Protein AF-A6NYB5-F1 (afdb_monomer)

Secondary structure (DSSP, 8-state):
-EEEESSPB---STTEEEEE-TTS-EEEEEHHHHHHHHHHHHHHGGGHHHHHHHTT-SS---HHHHHHHHHS-TTGGGGGGGGGGBTTGGG--SHHHHHHHHHHHHHH--HHHHTTS-HHHHTT--B-TTHHHHHHHHHHHHHHHS-BHHHHHHHS-----------EEEEEE-SSS-EEEEEE------HHHHHHHHHTS-S----------------------------GGGSSS---

Mean predicted aligned error: 18.19 Å

Radius of gyration: 31.95 Å; Cα contacts (8 Å, |Δi|>4): 223; chains: 1; bounding box: 53×84×91 Å

Structure (mmCIF, N/CA/C/O backbone):
data_AF-A6NYB5-F1
#
_entry.id   AF-A6NYB5-F1
#
loop_
_atom_site.group_PDB
_atom_site.id
_atom_site.type_symbol
_atom_site.label_atom_id
_atom_site.label_alt_id
_atom_site.label_comp_id
_atom_site.l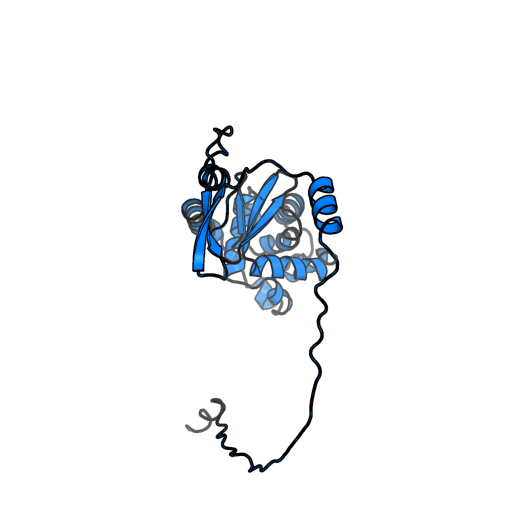abel_asym_id
_atom_site.label_entity_id
_atom_site.label_seq_id
_atom_site.pdbx_PDB_ins_code
_atom_site.Cartn_x
_atom_site.Cartn_y
_atom_site.Cartn_z
_atom_site.occupancy
_atom_site.B_iso_or_equiv
_atom_site.auth_seq_id
_atom_site.auth_comp_id
_atom_site.auth_asym_id
_atom_site.auth_atom_id
_atom_site.pdbx_PDB_model_num
ATOM 1 N N . MET A 1 1 ? 6.441 -4.046 2.043 1.00 86.88 1 MET A N 1
ATOM 2 C CA . MET A 1 1 ? 7.035 -3.150 1.034 1.00 86.88 1 MET A CA 1
ATOM 3 C C . MET A 1 1 ? 6.075 -2.963 -0.128 1.00 86.88 1 MET A C 1
ATOM 5 O O . MET A 1 1 ? 5.601 -3.962 -0.668 1.00 86.88 1 MET A O 1
ATOM 9 N N . LEU A 1 2 ? 5.832 -1.703 -0.487 1.00 92.50 2 LEU A N 1
ATOM 10 C CA . LEU A 1 2 ? 5.146 -1.233 -1.692 1.00 92.50 2 LEU A CA 1
ATOM 11 C C . LEU A 1 2 ? 5.966 -0.056 -2.253 1.00 92.50 2 LEU A C 1
ATOM 13 O O . LEU A 1 2 ? 6.354 0.825 -1.488 1.00 92.50 2 LEU A O 1
ATOM 17 N N . VAL A 1 3 ? 6.248 -0.057 -3.555 1.00 92.94 3 VAL A N 1
ATOM 18 C CA . VAL A 1 3 ? 7.014 0.982 -4.264 1.00 92.94 3 VAL A CA 1
ATOM 19 C C . VAL A 1 3 ? 6.262 1.374 -5.533 1.00 92.94 3 VAL A C 1
ATOM 21 O O . VAL A 1 3 ? 5.740 0.502 -6.226 1.00 92.94 3 VAL A O 1
ATOM 24 N N . ARG A 1 4 ? 6.221 2.667 -5.859 1.00 93.50 4 ARG A N 1
ATOM 25 C CA . ARG A 1 4 ? 5.575 3.204 -7.066 1.00 93.50 4 ARG A CA 1
ATOM 26 C C . ARG A 1 4 ? 6.626 3.824 -7.987 1.00 93.50 4 ARG A C 1
ATOM 28 O O . ARG A 1 4 ? 7.513 4.525 -7.511 1.00 93.50 4 ARG A O 1
ATOM 35 N N . SER A 1 5 ? 6.562 3.567 -9.295 1.00 93.06 5 SER A N 1
ATOM 36 C CA . SER A 1 5 ? 7.423 4.248 -10.273 1.00 93.06 5 SER A CA 1
ATOM 37 C C . SER A 1 5 ? 6.842 4.249 -11.683 1.00 93.06 5 SER A C 1
ATOM 39 O O . SER A 1 5 ? 6.263 3.263 -12.132 1.00 93.06 5 SER A O 1
ATOM 41 N N . LYS A 1 6 ? 7.045 5.352 -12.410 1.00 92.56 6 LYS A N 1
ATOM 42 C CA . LYS A 1 6 ? 6.666 5.481 -13.829 1.00 92.56 6 LYS A CA 1
ATOM 43 C C . LYS A 1 6 ? 7.607 4.714 -14.764 1.00 92.56 6 LYS A C 1
ATOM 45 O O . LYS A 1 6 ? 7.216 4.358 -15.870 1.00 92.56 6 LYS A O 1
ATOM 50 N N . THR A 1 7 ? 8.833 4.441 -14.322 1.00 92.19 7 THR A N 1
ATOM 51 C CA . THR A 1 7 ? 9.814 3.651 -15.075 1.00 92.19 7 THR A CA 1
ATOM 52 C C . THR A 1 7 ? 9.606 2.165 -14.795 1.00 92.19 7 THR A C 1
ATOM 54 O O . THR A 1 7 ? 9.336 1.766 -13.656 1.00 92.19 7 THR A O 1
ATOM 57 N N . ARG A 1 8 ? 9.754 1.316 -15.820 1.00 91.88 8 ARG A N 1
ATOM 58 C CA . ARG A 1 8 ? 9.732 -0.135 -15.621 1.00 91.88 8 ARG A CA 1
ATOM 59 C C . ARG A 1 8 ? 11.078 -0.600 -15.070 1.00 91.88 8 ARG A C 1
ATOM 61 O O . ARG A 1 8 ? 12.099 -0.483 -15.736 1.00 91.88 8 ARG A O 1
ATOM 68 N N . TYR A 1 9 ? 11.055 -1.159 -13.870 1.00 92.12 9 TYR A N 1
ATOM 69 C CA . TYR A 1 9 ? 12.150 -1.873 -13.223 1.00 92.12 9 TYR A CA 1
ATOM 70 C C . TYR A 1 9 ? 11.922 -3.384 -13.321 1.00 92.12 9 TYR A C 1
ATOM 72 O O . TYR A 1 9 ? 10.782 -3.834 -13.489 1.00 92.12 9 TYR A O 1
ATOM 80 N N . VAL A 1 10 ? 12.993 -4.169 -13.207 1.00 88.44 10 VAL A N 1
ATOM 81 C CA . VAL A 1 10 ? 12.961 -5.642 -13.207 1.00 88.44 10 VAL A CA 1
ATOM 82 C C . VAL A 1 10 ? 13.450 -6.143 -11.844 1.00 88.44 10 VAL A C 1
ATOM 84 O O . VAL A 1 10 ? 14.660 -6.223 -11.640 1.00 88.44 10 VAL A O 1
ATOM 87 N N . PRO A 1 11 ? 12.545 -6.444 -10.887 1.00 85.38 11 PRO A N 1
ATOM 88 C CA . PRO A 1 11 ? 12.923 -6.841 -9.532 1.00 85.38 11 PRO A CA 1
ATOM 89 C C . PRO A 1 11 ? 13.872 -8.041 -9.489 1.00 85.38 11 PRO A C 1
ATOM 91 O O . PRO A 1 11 ? 13.505 -9.156 -9.848 1.00 85.38 11 PRO A O 1
ATOM 94 N N . THR A 1 12 ? 15.076 -7.803 -8.975 1.00 79.69 12 THR A N 1
ATOM 95 C CA . THR A 1 12 ? 16.071 -8.827 -8.620 1.00 79.69 12 THR A CA 1
ATOM 96 C C . THR A 1 12 ? 15.731 -9.514 -7.292 1.00 79.69 12 THR A C 1
ATOM 98 O O . THR A 1 12 ? 16.145 -10.646 -7.043 1.00 79.69 12 THR A O 1
ATOM 101 N N . ALA A 1 13 ? 14.945 -8.851 -6.437 1.00 79.19 13 ALA A N 1
ATOM 102 C CA . ALA A 1 13 ? 14.475 -9.385 -5.166 1.00 79.19 13 ALA A CA 1
ATOM 103 C C . ALA A 1 13 ? 13.393 -10.469 -5.349 1.00 79.19 13 ALA A C 1
ATOM 105 O O . ALA A 1 13 ? 12.353 -10.252 -5.976 1.00 79.19 13 ALA A O 1
ATOM 106 N N . VAL A 1 14 ? 13.624 -11.632 -4.733 1.00 76.12 14 VAL A N 1
ATOM 107 C CA . VAL A 1 14 ? 12.711 -12.787 -4.751 1.00 76.12 14 VAL A CA 1
ATOM 108 C C . VAL A 1 14 ? 11.356 -12.427 -4.123 1.00 76.12 14 VAL A C 1
ATOM 110 O O . VAL A 1 14 ? 11.285 -11.648 -3.174 1.00 76.12 14 VAL A O 1
ATOM 113 N N . ASN A 1 15 ? 10.273 -13.034 -4.623 1.00 88.38 15 ASN A N 1
ATOM 114 C CA . ASN A 1 15 ? 8.888 -12.802 -4.183 1.00 88.38 15 ASN A CA 1
ATOM 115 C C . ASN A 1 15 ? 8.367 -11.366 -4.392 1.00 88.38 15 ASN A C 1
ATOM 117 O O . ASN A 1 15 ? 7.402 -10.970 -3.738 1.00 88.38 15 ASN A O 1
ATOM 121 N N . MET A 1 16 ? 8.941 -10.591 -5.314 1.00 91.38 16 MET A N 1
ATOM 122 C CA . MET A 1 16 ? 8.330 -9.345 -5.782 1.00 91.38 16 MET A CA 1
ATOM 123 C C . MET A 1 16 ? 7.311 -9.607 -6.898 1.00 91.38 16 MET A C 1
ATOM 125 O O . MET A 1 16 ? 7.585 -10.321 -7.858 1.00 91.38 16 MET A O 1
ATOM 129 N N . ILE A 1 17 ? 6.137 -8.992 -6.770 1.00 92.38 17 ILE A N 1
ATOM 130 C CA . ILE A 1 17 ? 5.103 -8.883 -7.803 1.00 92.38 17 ILE A CA 1
ATOM 131 C C . ILE A 1 17 ? 5.159 -7.460 -8.372 1.00 92.38 17 ILE A C 1
ATOM 133 O O . ILE A 1 17 ? 5.548 -6.518 -7.674 1.00 92.38 17 ILE A O 1
ATOM 137 N N . VAL A 1 18 ? 4.781 -7.302 -9.643 1.00 93.94 18 VAL A N 1
ATOM 138 C CA . VAL A 1 18 ? 4.629 -5.992 -10.285 1.00 93.94 18 VAL A CA 1
ATOM 139 C C . VAL A 1 18 ? 3.247 -5.902 -10.911 1.00 93.94 18 VAL A C 1
ATOM 141 O O . VAL A 1 18 ? 2.887 -6.751 -11.723 1.00 93.94 18 VAL A O 1
ATOM 144 N N . LEU A 1 19 ? 2.502 -4.867 -10.539 1.00 94.12 19 LEU A N 1
ATOM 145 C CA . LEU A 1 19 ? 1.235 -4.482 -11.154 1.00 94.12 19 LEU A CA 1
ATOM 146 C C . LEU A 1 19 ? 1.453 -3.226 -12.005 1.00 94.12 19 LEU A C 1
ATOM 148 O O . LEU A 1 19 ? 2.395 -2.465 -11.766 1.00 94.12 19 LEU A O 1
ATOM 152 N N . GLN A 1 20 ? 0.579 -2.994 -12.979 1.00 93.69 20 GLN A N 1
ATOM 153 C CA . GLN A 1 20 ? 0.539 -1.761 -13.761 1.00 93.69 20 GLN A CA 1
ATOM 154 C C . GLN A 1 20 ? -0.825 -1.096 -13.553 1.00 93.69 20 GLN A C 1
ATOM 156 O O . GLN A 1 20 ? -1.850 -1.770 -13.613 1.00 93.69 20 GLN A O 1
ATOM 161 N N . GLY A 1 21 ? -0.826 0.203 -13.258 1.00 90.69 21 GLY A N 1
ATOM 162 C CA . GLY A 1 21 ? -2.033 1.022 -13.197 1.00 90.69 21 GLY A CA 1
ATOM 163 C C . GLY A 1 21 ? -2.529 1.412 -14.588 1.00 90.69 21 GLY A C 1
ATOM 164 O O . GLY A 1 21 ? -1.775 1.381 -15.561 1.00 90.69 21 GLY A O 1
ATOM 165 N N . GLU A 1 22 ? -3.790 1.836 -14.677 1.00 88.56 22 GLU A N 1
ATOM 166 C CA . GLU A 1 22 ? -4.374 2.376 -15.916 1.00 88.56 22 GLU A CA 1
ATOM 167 C C . GLU A 1 22 ? -3.658 3.656 -16.393 1.00 88.56 22 GLU A C 1
ATOM 169 O O . GLU A 1 22 ? -3.630 3.953 -17.584 1.00 88.56 22 GLU A O 1
ATOM 174 N N . ASP A 1 23 ? -3.002 4.374 -15.472 1.00 87.25 23 ASP A N 1
ATOM 175 C CA . ASP A 1 23 ? -2.121 5.519 -15.743 1.00 87.25 23 ASP A CA 1
ATOM 176 C C . ASP A 1 23 ? -0.753 5.124 -16.342 1.00 87.25 23 ASP A C 1
ATOM 178 O O . ASP A 1 23 ? 0.083 5.987 -16.618 1.00 87.25 23 ASP A O 1
ATOM 182 N N . GLY A 1 24 ? -0.502 3.824 -16.516 1.00 88.62 24 GLY A N 1
ATOM 183 C CA . GLY A 1 24 ? 0.761 3.255 -16.974 1.00 88.62 24 GLY A CA 1
ATOM 184 C C . GLY A 1 24 ? 1.842 3.141 -15.892 1.00 88.62 24 GLY A C 1
ATOM 185 O O . GLY A 1 24 ? 2.902 2.585 -16.184 1.00 88.62 24 GLY A O 1
ATOM 186 N N . THR A 1 25 ? 1.600 3.617 -14.664 1.00 93.81 25 THR A N 1
ATOM 187 C CA . THR A 1 25 ? 2.562 3.556 -13.552 1.00 93.81 25 THR A CA 1
ATOM 188 C C . THR A 1 25 ? 2.696 2.128 -13.022 1.00 93.81 25 THR A C 1
ATOM 190 O O . THR A 1 25 ? 1.720 1.386 -12.921 1.00 93.81 25 THR A O 1
ATOM 193 N N . TYR A 1 26 ? 3.908 1.737 -12.632 1.00 94.75 26 TYR A N 1
ATOM 194 C CA . TYR A 1 26 ? 4.196 0.415 -12.086 1.00 94.75 26 TYR A CA 1
ATOM 195 C C . TYR A 1 26 ? 4.235 0.424 -10.556 1.00 94.75 26 TYR A C 1
ATOM 197 O O . TYR A 1 26 ? 4.842 1.298 -9.930 1.00 94.75 26 TYR A O 1
ATOM 205 N N . TYR A 1 27 ? 3.621 -0.599 -9.968 1.00 95.06 27 TYR A N 1
ATOM 206 C CA . TYR A 1 27 ? 3.505 -0.807 -8.529 1.00 95.06 27 TYR A CA 1
ATOM 207 C C . TYR A 1 27 ? 4.209 -2.115 -8.158 1.00 95.06 27 TYR A C 1
ATOM 209 O O . TYR A 1 27 ? 3.773 -3.201 -8.540 1.00 95.06 27 TYR A O 1
ATOM 217 N N . TYR A 1 28 ? 5.313 -2.010 -7.424 1.00 94.62 28 TYR A N 1
ATOM 218 C CA . TYR A 1 28 ? 6.162 -3.125 -7.013 1.00 94.62 28 TYR A CA 1
ATOM 219 C C . TYR A 1 28 ? 5.855 -3.467 -5.561 1.00 94.62 28 TYR A C 1
ATOM 221 O O . TYR A 1 28 ? 6.022 -2.630 -4.674 1.00 94.62 28 TYR A O 1
ATOM 229 N N . LEU A 1 29 ? 5.426 -4.696 -5.292 1.00 94.12 29 LEU A N 1
ATOM 230 C CA . LEU A 1 29 ? 5.069 -5.121 -3.941 1.00 94.12 29 LEU A CA 1
ATOM 231 C C . LEU A 1 29 ? 5.542 -6.535 -3.638 1.00 94.12 29 LEU A C 1
ATOM 233 O O . LEU A 1 29 ? 5.565 -7.405 -4.505 1.00 94.12 29 LEU A O 1
ATOM 237 N N . HIS A 1 30 ? 5.893 -6.780 -2.378 1.00 93.00 30 HIS A N 1
ATOM 238 C CA . HIS A 1 30 ? 6.218 -8.132 -1.941 1.00 93.00 30 HIS A CA 1
ATOM 239 C C . HIS A 1 30 ? 4.954 -9.004 -1.952 1.00 93.00 30 HIS A C 1
ATOM 241 O O . HIS A 1 30 ? 3.892 -8.572 -1.500 1.00 93.00 30 HIS A O 1
ATOM 247 N N . ARG A 1 31 ? 5.071 -10.253 -2.407 1.00 91.62 31 ARG A N 1
ATOM 248 C CA . ARG A 1 31 ? 3.966 -11.208 -2.562 1.00 91.62 31 ARG A CA 1
ATOM 249 C C . ARG A 1 31 ? 3.108 -11.346 -1.306 1.00 91.62 31 ARG A C 1
ATOM 251 O O . ARG A 1 31 ? 1.891 -11.309 -1.402 1.00 91.62 31 ARG A O 1
ATOM 258 N N . ALA A 1 32 ? 3.713 -11.393 -0.118 1.00 91.44 32 ALA A N 1
ATOM 259 C CA . ALA A 1 32 ? 2.954 -11.489 1.134 1.00 91.44 32 ALA A CA 1
ATOM 260 C C . ALA A 1 32 ? 2.073 -10.254 1.439 1.00 91.44 32 ALA A C 1
ATOM 262 O O . ALA A 1 32 ? 1.177 -10.348 2.275 1.00 91.44 32 ALA A O 1
ATOM 263 N N . LEU A 1 33 ? 2.310 -9.103 0.792 1.00 92.19 33 LEU A N 1
ATOM 264 C CA . LEU A 1 33 ? 1.391 -7.960 0.805 1.00 92.19 33 LEU A CA 1
ATOM 265 C C . LEU A 1 33 ? 0.297 -8.134 -0.258 1.00 92.19 33 LEU A C 1
ATOM 267 O O . LEU A 1 33 ? -0.873 -7.988 0.074 1.00 92.19 33 LEU A O 1
ATOM 271 N N . TYR A 1 34 ? 0.645 -8.524 -1.489 1.00 94.25 34 TYR A N 1
ATOM 272 C CA . TYR A 1 34 ? -0.336 -8.827 -2.544 1.00 94.25 34 TYR A CA 1
ATOM 273 C C . TYR A 1 34 ? -1.367 -9.880 -2.099 1.00 94.25 34 TYR A C 1
ATOM 275 O O . TYR A 1 34 ? -2.569 -9.648 -2.195 1.00 94.25 34 TYR A O 1
ATOM 283 N N . ASP A 1 35 ? -0.907 -10.988 -1.514 1.00 93.25 35 ASP A N 1
ATOM 284 C CA . ASP A 1 35 ? -1.751 -12.076 -1.009 1.00 93.25 35 ASP A CA 1
ATOM 285 C C . ASP A 1 35 ? -2.691 -11.599 0.123 1.00 93.25 35 ASP A C 1
ATOM 287 O O . ASP A 1 35 ? -3.814 -12.090 0.254 1.00 93.25 35 ASP A O 1
ATOM 291 N N . GLN A 1 36 ? -2.275 -10.610 0.932 1.00 92.19 36 GLN A N 1
ATOM 292 C CA . GLN A 1 36 ? -3.167 -9.944 1.893 1.00 92.19 36 GLN A CA 1
ATOM 293 C C . GLN A 1 36 ? -4.206 -9.071 1.183 1.00 92.19 36 GLN A C 1
ATOM 295 O O . GLN A 1 36 ? -5.369 -9.107 1.572 1.00 92.19 36 GLN A O 1
ATOM 300 N N . CYS A 1 37 ? -3.813 -8.322 0.150 1.00 93.50 37 CYS A N 1
ATOM 301 C CA . CYS A 1 37 ? -4.703 -7.440 -0.606 1.00 93.50 37 CYS A CA 1
ATOM 302 C C . CYS A 1 37 ? -5.812 -8.229 -1.308 1.00 93.50 37 CYS A C 1
ATOM 304 O O . CYS A 1 37 ? -6.983 -7.932 -1.100 1.00 93.50 37 CYS A O 1
ATOM 306 N N . VAL A 1 38 ? -5.465 -9.293 -2.045 1.00 93.94 38 VAL A N 1
ATOM 307 C CA . VAL A 1 38 ? -6.440 -10.184 -2.706 1.00 93.94 38 VAL A CA 1
ATOM 308 C C . VAL A 1 38 ? -7.483 -10.690 -1.706 1.00 93.94 38 VAL A C 1
ATOM 310 O O . VAL A 1 38 ? -8.682 -10.544 -1.932 1.00 93.94 38 VAL A O 1
ATOM 313 N N . VAL A 1 39 ? -7.035 -11.237 -0.569 1.00 91.69 39 VAL A N 1
ATOM 314 C CA . VAL A 1 39 ? -7.936 -11.826 0.434 1.00 91.69 39 VAL A CA 1
ATOM 315 C C . VAL A 1 39 ? -8.745 -10.769 1.190 1.00 91.69 39 VAL A C 1
ATOM 317 O O . VAL A 1 39 ? -9.893 -11.024 1.543 1.00 91.69 39 VAL A O 1
ATOM 320 N N . LEU A 1 40 ? -8.185 -9.585 1.448 1.00 90.31 40 LEU A N 1
ATOM 321 C CA . LEU A 1 40 ? -8.935 -8.485 2.057 1.00 90.31 40 LEU A CA 1
ATOM 322 C C . LEU A 1 40 ? -10.004 -7.940 1.113 1.00 90.31 40 LEU A C 1
ATOM 324 O O . LEU A 1 40 ? -11.109 -7.634 1.555 1.00 90.31 40 LEU A O 1
ATOM 328 N N . ARG A 1 41 ? -9.688 -7.836 -0.178 1.00 91.38 41 ARG A N 1
ATOM 329 C CA . ARG A 1 41 ? -10.593 -7.296 -1.186 1.00 91.38 41 ARG A CA 1
ATOM 330 C C . ARG A 1 41 ? -11.795 -8.207 -1.393 1.00 91.38 41 ARG A C 1
ATOM 332 O O . ARG A 1 41 ? -12.921 -7.756 -1.210 1.00 91.38 41 ARG A O 1
ATOM 339 N N . ASP A 1 42 ? -11.544 -9.487 -1.656 1.00 90.44 42 ASP A N 1
ATOM 340 C CA . ASP A 1 42 ? -12.561 -10.543 -1.754 1.00 90.44 42 ASP A CA 1
ATOM 341 C C . ASP A 1 42 ? -13.522 -10.538 -0.550 1.00 90.44 42 ASP A C 1
ATOM 343 O O . ASP A 1 42 ? -14.742 -10.503 -0.707 1.00 90.44 42 ASP A O 1
ATOM 347 N N . GLN A 1 43 ? -12.974 -10.480 0.667 1.00 87.19 43 GLN A N 1
ATOM 348 C CA . GLN A 1 43 ? -13.765 -10.611 1.893 1.00 87.19 43 GLN A CA 1
ATOM 349 C C . GLN A 1 43 ? -14.485 -9.324 2.321 1.00 87.19 43 GLN A C 1
ATOM 351 O O . GLN A 1 43 ? -15.467 -9.410 3.063 1.00 87.19 43 GLN A O 1
ATOM 356 N N . TYR A 1 44 ? -14.011 -8.141 1.906 1.00 84.50 44 TYR A N 1
ATOM 357 C CA . TYR A 1 44 ? -14.421 -6.883 2.540 1.00 84.50 44 TYR A CA 1
ATOM 358 C C . TYR A 1 44 ? -14.600 -5.654 1.632 1.00 84.50 44 TYR A C 1
ATOM 360 O O . TYR A 1 44 ? -15.015 -4.618 2.152 1.00 84.50 44 TYR A O 1
ATOM 368 N N . ILE A 1 45 ? -14.378 -5.712 0.311 1.00 83.06 45 ILE A N 1
ATOM 369 C CA . ILE A 1 45 ? -14.584 -4.533 -0.567 1.00 83.06 45 ILE A CA 1
ATOM 370 C C . ILE A 1 45 ? -16.029 -3.994 -0.495 1.00 83.06 45 ILE A C 1
ATOM 372 O O . ILE A 1 45 ? -16.262 -2.790 -0.481 1.00 83.06 45 ILE A O 1
ATOM 376 N N . ASN A 1 46 ? -17.007 -4.883 -0.304 1.00 85.25 46 ASN A N 1
ATOM 377 C CA . ASN A 1 46 ? -18.421 -4.536 -0.111 1.00 85.25 46 ASN A CA 1
ATOM 378 C C . ASN A 1 46 ? -18.749 -3.995 1.302 1.00 85.25 46 ASN A C 1
ATOM 380 O O . ASN A 1 46 ? -19.911 -3.739 1.614 1.00 85.25 46 ASN A O 1
ATOM 384 N N . LEU A 1 47 ? -17.750 -3.857 2.182 1.00 84.44 47 LEU A N 1
ATOM 385 C CA . LEU A 1 47 ? -17.890 -3.509 3.602 1.00 84.44 47 LEU A CA 1
ATOM 386 C C . LEU A 1 47 ? -17.026 -2.300 4.018 1.00 84.44 47 LEU A C 1
ATOM 388 O O . LEU A 1 47 ? -16.870 -2.049 5.214 1.00 84.44 47 LEU A O 1
ATOM 392 N N . LEU A 1 48 ? -16.519 -1.510 3.064 1.00 81.88 48 LEU A N 1
ATOM 393 C CA . LEU A 1 48 ? -15.710 -0.303 3.314 1.00 81.88 48 LEU A CA 1
ATOM 394 C C . LEU A 1 48 ? -16.321 0.689 4.336 1.00 81.88 48 LEU A C 1
ATOM 396 O O . LEU A 1 48 ? -15.586 1.130 5.222 1.00 81.88 48 LEU A O 1
ATOM 400 N N . PRO A 1 49 ? -17.642 0.985 4.353 1.00 79.75 49 PRO A N 1
ATOM 401 C CA . PRO A 1 49 ? -18.231 1.851 5.386 1.00 79.75 49 PRO A CA 1
ATOM 402 C C . PRO A 1 49 ? -18.135 1.280 6.812 1.00 79.75 49 PRO A C 1
ATOM 404 O O . PRO A 1 49 ? -18.243 2.016 7.792 1.0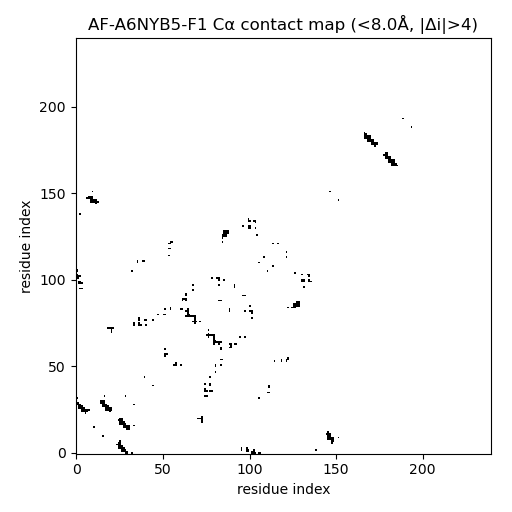0 79.75 49 PRO A O 1
ATOM 407 N N . SER A 1 50 ? -17.932 -0.034 6.945 1.00 81.38 50 SER A N 1
ATOM 408 C CA . SER A 1 50 ? -17.648 -0.695 8.222 1.00 81.38 50 SER A CA 1
ATOM 409 C C . SER A 1 50 ? -16.155 -0.678 8.563 1.00 81.38 50 SER A C 1
ATOM 411 O O . SER A 1 50 ? -15.819 -0.689 9.742 1.00 81.38 50 SER A O 1
ATOM 413 N N . PHE A 1 51 ? -15.250 -0.616 7.577 1.00 79.56 51 PHE A N 1
ATOM 414 C CA . PHE A 1 51 ? -13.803 -0.503 7.817 1.00 79.56 51 PHE A CA 1
ATOM 415 C C . PHE A 1 51 ? -13.455 0.799 8.534 1.00 79.56 51 PHE A C 1
ATOM 417 O O . PHE A 1 51 ? -12.846 0.756 9.601 1.00 79.56 51 PHE A O 1
ATOM 424 N N . TYR A 1 52 ? -13.917 1.937 8.014 1.00 79.81 52 TYR A N 1
ATOM 425 C CA . TYR A 1 52 ? -13.693 3.243 8.639 1.00 79.81 52 TYR A CA 1
ATOM 426 C C . TYR A 1 52 ? -14.206 3.276 10.095 1.00 79.81 52 TYR A C 1
ATOM 428 O O . TYR A 1 52 ? -13.475 3.677 11.005 1.00 79.81 52 TYR A O 1
ATOM 436 N N . LYS A 1 53 ? -15.380 2.686 10.364 1.00 79.94 53 LYS A N 1
ATOM 437 C CA . LYS A 1 53 ? -15.924 2.518 11.727 1.00 79.94 53 LYS A CA 1
ATOM 438 C C . LYS A 1 53 ? -15.056 1.639 12.633 1.00 79.94 53 LYS A C 1
ATOM 440 O O . LYS A 1 53 ? -14.901 1.945 13.812 1.00 79.94 53 LYS A O 1
ATOM 445 N N . LEU A 1 54 ? -14.432 0.582 12.107 1.00 76.56 54 LEU A N 1
ATOM 446 C CA . LEU A 1 54 ? -13.516 -0.283 12.869 1.00 76.56 54 LEU A CA 1
ATOM 447 C C . LEU A 1 54 ? -12.182 0.397 13.234 1.00 76.56 54 LEU A C 1
ATOM 449 O O . LEU A 1 54 ? -11.494 -0.110 14.130 1.00 76.56 54 LEU A O 1
ATOM 453 N N . PHE A 1 55 ? -11.854 1.522 12.587 1.00 74.38 55 PHE A N 1
ATOM 454 C CA . PHE A 1 55 ? -10.737 2.419 12.915 1.00 74.38 55 PHE A CA 1
ATOM 455 C C . PHE A 1 55 ? -11.160 3.676 13.706 1.00 74.38 55 PHE A C 1
ATOM 457 O O . PHE A 1 55 ? -10.298 4.448 14.116 1.00 74.38 55 PHE A O 1
ATOM 464 N N . GLY A 1 56 ? -12.458 3.849 13.992 1.00 72.88 56 GLY A N 1
ATOM 465 C CA . GLY A 1 56 ? -12.996 4.930 14.832 1.00 72.88 56 GLY A CA 1
ATOM 466 C C . GLY A 1 56 ? -13.674 6.086 14.086 1.00 72.88 56 GLY A C 1
ATOM 467 O O . GLY A 1 56 ? -14.081 7.052 14.727 1.00 72.88 56 GLY A O 1
ATOM 468 N N . PHE A 1 57 ? -13.825 6.000 12.763 1.00 72.88 57 PHE A N 1
ATOM 469 C CA . PHE A 1 57 ? -14.509 7.007 11.950 1.00 72.88 57 PHE A CA 1
ATOM 470 C C . PHE A 1 57 ? -15.995 6.644 11.819 1.00 72.88 57 PHE A C 1
ATOM 472 O O . PHE A 1 57 ? -16.364 5.745 11.064 1.00 72.88 57 PHE A O 1
ATOM 479 N N . GLU A 1 58 ? -16.859 7.316 12.585 1.00 65.81 58 GLU A N 1
ATOM 480 C CA . GLU A 1 58 ? -18.316 7.084 12.551 1.00 65.81 58 GLU A CA 1
ATOM 481 C C . GLU A 1 58 ? -19.066 7.947 11.516 1.00 65.81 58 GLU A C 1
ATOM 483 O O . GLU A 1 58 ? -20.223 7.648 11.209 1.00 65.81 58 GLU A O 1
ATOM 488 N N . GLY A 1 59 ? -18.404 8.975 10.971 1.00 68.62 59 GLY A N 1
ATOM 489 C CA . GLY A 1 59 ? -18.915 9.906 9.958 1.00 68.62 59 GLY A CA 1
ATOM 490 C C . GLY A 1 59 ? -18.044 9.921 8.698 1.00 68.62 59 GLY A C 1
ATOM 491 O O . GLY A 1 59 ? -17.782 8.868 8.124 1.00 68.62 59 GLY A O 1
ATOM 492 N N . GLU A 1 60 ? -17.608 11.109 8.273 1.00 71.25 60 GLU A N 1
ATOM 493 C CA . GLU A 1 60 ? -16.670 11.276 7.153 1.00 71.25 60 GLU A CA 1
ATOM 494 C C . GLU A 1 60 ? -15.279 10.705 7.485 1.00 71.25 60 GLU A C 1
ATOM 496 O O . GLU A 1 60 ? -14.814 10.744 8.629 1.00 71.25 60 GLU A O 1
ATOM 501 N N . HIS A 1 61 ? -14.616 10.168 6.462 1.00 81.00 61 HIS A N 1
ATOM 502 C CA . HIS A 1 61 ? -13.253 9.639 6.495 1.00 81.00 61 HIS A CA 1
ATOM 503 C C . HIS A 1 61 ? -12.330 10.493 5.601 1.00 81.00 61 HIS A C 1
ATOM 505 O O . HIS A 1 61 ? -12.827 11.205 4.728 1.00 81.00 61 HIS A O 1
ATOM 511 N N . PRO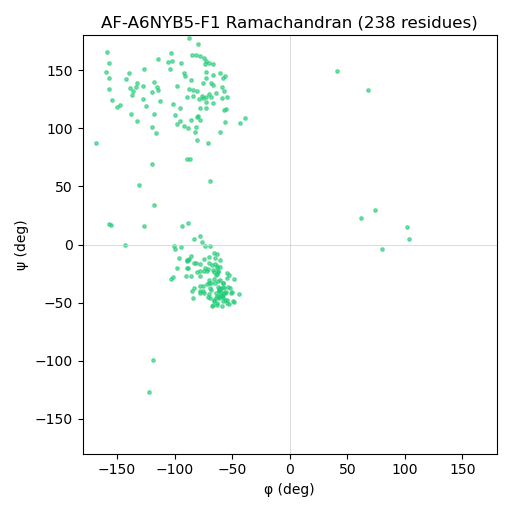 A 1 62 ? -10.995 10.459 5.782 1.00 85.81 62 PRO A N 1
ATOM 512 C CA . PRO A 1 62 ? -10.095 11.371 5.070 1.00 85.81 62 PRO A CA 1
ATOM 513 C C . PRO A 1 62 ? -10.105 11.150 3.549 1.00 85.81 62 PRO A C 1
ATOM 515 O O . PRO A 1 62 ? -9.884 10.023 3.099 1.00 85.81 62 PRO A O 1
ATOM 518 N N . GLU A 1 63 ? -10.258 12.221 2.756 1.00 88.50 63 GLU A N 1
ATOM 519 C CA . GLU A 1 63 ? -10.305 12.169 1.277 1.00 88.50 63 GLU A CA 1
ATOM 520 C C . GLU A 1 63 ? -9.089 11.467 0.647 1.00 88.50 63 GLU A C 1
ATOM 522 O O . GLU A 1 63 ? -9.194 10.855 -0.417 1.00 88.50 63 GLU A O 1
ATOM 527 N N . VAL A 1 64 ? -7.937 11.523 1.324 1.00 90.25 64 VAL A N 1
ATOM 528 C CA . VAL A 1 64 ? -6.697 10.804 0.985 1.00 90.25 64 VAL A CA 1
ATOM 529 C C . VAL A 1 64 ? -6.939 9.302 0.793 1.00 90.25 64 VAL A C 1
ATOM 531 O O . VAL A 1 64 ? -6.376 8.707 -0.126 1.00 90.25 64 VAL A O 1
ATOM 534 N N . CYS A 1 65 ? -7.817 8.696 1.597 1.00 90.62 65 CYS A N 1
ATOM 535 C CA . CYS A 1 65 ? -8.162 7.280 1.484 1.00 90.62 65 CYS A CA 1
ATOM 536 C C . CYS A 1 65 ? -8.903 7.014 0.165 1.00 90.62 65 CYS A C 1
ATOM 538 O O . CYS A 1 65 ? -8.461 6.190 -0.633 1.00 90.62 65 CYS A O 1
ATOM 540 N N . ASP A 1 66 ? -9.967 7.771 -0.121 1.00 90.56 66 ASP A N 1
ATOM 541 C CA . ASP A 1 66 ? -10.746 7.629 -1.360 1.00 90.56 66 ASP A CA 1
ATOM 542 C C . ASP A 1 66 ? -9.939 8.000 -2.603 1.00 90.56 66 ASP A C 1
ATOM 544 O O . ASP A 1 66 ? -10.189 7.489 -3.693 1.00 90.56 66 ASP A O 1
ATOM 548 N N . ARG A 1 67 ? -8.977 8.917 -2.479 1.00 91.62 67 ARG A N 1
ATOM 549 C CA . ARG A 1 67 ? -8.034 9.245 -3.547 1.00 91.62 67 ARG A CA 1
ATOM 550 C C . ARG A 1 67 ? -7.120 8.057 -3.859 1.00 91.62 67 ARG A C 1
ATOM 552 O O . ARG A 1 67 ? -7.025 7.670 -5.021 1.00 91.62 67 ARG A O 1
ATOM 559 N N . PHE A 1 68 ? -6.537 7.426 -2.840 1.00 93.44 68 PHE A N 1
ATOM 560 C CA . PHE A 1 68 ? -5.759 6.193 -2.998 1.00 93.44 68 PHE A CA 1
ATOM 561 C C . PHE A 1 68 ? -6.587 5.069 -3.638 1.00 93.44 68 PHE A C 1
ATOM 563 O O . PHE A 1 68 ? -6.136 4.450 -4.596 1.00 93.44 68 PHE A O 1
ATOM 570 N N . MET A 1 69 ? -7.832 4.866 -3.189 1.00 92.00 69 MET A N 1
ATOM 571 C CA . MET A 1 69 ? -8.737 3.850 -3.752 1.00 92.00 69 MET A CA 1
ATOM 572 C C . MET A 1 69 ? -9.108 4.071 -5.231 1.00 92.00 69 MET A C 1
ATOM 574 O O . MET A 1 69 ? -9.581 3.137 -5.871 1.00 92.00 69 MET A O 1
ATOM 578 N N . ARG A 1 70 ? -8.923 5.284 -5.775 1.00 91.69 70 ARG A N 1
ATOM 579 C CA . ARG A 1 70 ? -9.230 5.632 -7.178 1.00 91.69 70 ARG A CA 1
ATOM 580 C C . ARG A 1 70 ? -8.006 5.683 -8.096 1.00 91.69 70 ARG A C 1
ATOM 582 O O . ARG A 1 70 ? -8.162 5.495 -9.295 1.00 91.69 70 ARG A O 1
ATOM 589 N N . GLU A 1 71 ? -6.818 5.980 -7.568 1.00 91.12 71 GLU A N 1
ATOM 590 C CA . GLU A 1 71 ? -5.582 6.144 -8.361 1.00 91.12 71 GLU A CA 1
ATOM 591 C C . GLU A 1 71 ? -4.702 4.875 -8.418 1.00 91.12 71 GLU A C 1
ATOM 593 O O . GLU A 1 71 ? -3.750 4.822 -9.201 1.00 91.12 71 GLU A O 1
ATOM 598 N N . VAL A 1 72 ? -4.984 3.856 -7.597 1.00 93.06 72 VAL A N 1
ATOM 599 C CA . VAL A 1 72 ? -4.133 2.665 -7.423 1.00 93.06 72 VAL A CA 1
ATOM 600 C C . VAL A 1 72 ? -4.852 1.399 -7.931 1.00 93.06 72 VAL A C 1
ATOM 602 O O . VAL A 1 72 ? -6.014 1.195 -7.583 1.00 93.06 72 VAL A O 1
ATOM 605 N N . PRO A 1 73 ? -4.199 0.532 -8.736 1.00 93.81 73 PRO A N 1
ATOM 606 C CA . PRO A 1 73 ? -4.849 -0.623 -9.363 1.00 93.81 73 PRO A CA 1
ATOM 607 C C . PRO A 1 73 ? -5.315 -1.694 -8.371 1.00 93.81 73 PRO A C 1
ATOM 609 O O . PRO A 1 73 ? -4.729 -1.896 -7.306 1.00 93.81 73 PRO A O 1
ATOM 612 N N . GLU A 1 74 ? -6.322 -2.469 -8.773 1.00 92.69 74 GLU A N 1
ATOM 613 C CA . GLU A 1 74 ? -6.747 -3.662 -8.038 1.00 92.69 74 GLU A CA 1
ATOM 614 C C . GLU A 1 74 ? -5.580 -4.670 -7.890 1.00 92.69 74 GLU A C 1
ATOM 616 O O . GLU A 1 74 ? -4.787 -4.836 -8.821 1.00 92.69 74 GLU A O 1
ATOM 621 N N . PRO A 1 75 ? -5.442 -5.386 -6.756 1.00 93.94 75 PRO A N 1
ATOM 622 C CA . PRO A 1 75 ? -6.271 -5.354 -5.553 1.00 93.94 75 PRO A CA 1
ATOM 623 C C . PRO A 1 75 ? -5.736 -4.394 -4.469 1.00 93.94 75 PRO A C 1
ATOM 625 O O . PRO A 1 75 ? -6.071 -4.562 -3.298 1.00 93.94 75 PRO A O 1
ATOM 628 N N . LEU A 1 76 ? -4.826 -3.469 -4.804 1.00 94.00 76 LEU A N 1
ATOM 629 C CA . LEU A 1 76 ? -4.187 -2.573 -3.829 1.00 94.00 76 LEU A CA 1
ATOM 630 C C . LEU A 1 76 ? -5.141 -1.495 -3.292 1.00 94.00 76 LEU A C 1
ATOM 632 O O . LEU A 1 76 ? -4.923 -1.006 -2.186 1.00 94.00 76 LEU A O 1
ATOM 636 N N . ASP A 1 77 ? -6.202 -1.171 -4.032 1.00 93.69 77 ASP A N 1
ATOM 637 C CA . ASP A 1 77 ? -7.303 -0.283 -3.641 1.00 93.69 77 ASP A CA 1
ATOM 638 C C . ASP A 1 77 ? -7.804 -0.539 -2.207 1.00 93.69 77 ASP A C 1
ATOM 640 O O . ASP A 1 77 ? -7.962 0.403 -1.431 1.00 93.69 77 ASP A O 1
ATOM 644 N N . ILE A 1 78 ? -7.947 -1.806 -1.795 1.00 92.94 78 ILE A N 1
ATOM 645 C CA . ILE A 1 78 ? -8.406 -2.184 -0.442 1.00 92.94 78 ILE A CA 1
ATOM 646 C C . ILE A 1 78 ? -7.503 -1.677 0.700 1.00 92.94 78 ILE A C 1
ATOM 648 O O . ILE A 1 78 ? -7.899 -1.724 1.866 1.00 92.94 78 ILE A O 1
ATOM 652 N N . LEU A 1 79 ? -6.287 -1.204 0.400 1.00 92.19 79 LEU A N 1
ATOM 653 C CA . LEU A 1 79 ? -5.379 -0.646 1.400 1.00 92.19 79 LEU A CA 1
ATOM 654 C C . LEU A 1 79 ? -5.680 0.819 1.761 1.00 92.19 79 LEU A C 1
ATOM 656 O O . LEU A 1 79 ? -5.232 1.272 2.815 1.00 92.19 79 LEU A O 1
ATOM 660 N N . GLY A 1 80 ? -6.469 1.540 0.953 1.00 91.06 80 GLY A N 1
ATOM 661 C CA . GLY A 1 80 ? -6.814 2.951 1.182 1.00 91.06 80 GLY A CA 1
ATOM 662 C C . GLY A 1 80 ? -7.290 3.266 2.611 1.00 91.06 80 GLY A C 1
ATOM 663 O O . GLY A 1 80 ? -6.714 4.154 3.240 1.00 91.06 80 GLY A O 1
ATOM 664 N N . PRO A 1 81 ? -8.243 2.508 3.194 1.00 89.50 81 PRO A N 1
ATOM 665 C CA . PRO A 1 81 ? -8.726 2.743 4.556 1.00 89.50 81 PRO A CA 1
ATOM 666 C C . PRO A 1 81 ? -7.673 2.628 5.666 1.00 89.50 81 PRO A C 1
ATOM 668 O O . PRO A 1 81 ? -7.893 3.152 6.751 1.00 89.50 81 PRO A O 1
ATOM 671 N N . PHE A 1 82 ? -6.529 1.970 5.443 1.00 89.25 82 PHE A N 1
ATOM 672 C CA . PHE A 1 82 ? -5.471 1.903 6.459 1.00 89.25 82 PHE A CA 1
ATOM 673 C C . PHE A 1 82 ? -4.643 3.192 6.538 1.00 89.25 82 PHE A C 1
ATOM 675 O O . PHE A 1 82 ? -3.992 3.425 7.556 1.00 89.25 82 PHE A O 1
ATOM 682 N N . LEU A 1 83 ? -4.696 4.065 5.521 1.00 89.44 83 LEU A N 1
ATOM 683 C CA . LEU A 1 83 ? -4.064 5.388 5.578 1.00 89.44 83 LEU A CA 1
ATOM 684 C C . LEU A 1 83 ? -4.638 6.239 6.720 1.00 89.44 83 LEU A C 1
ATOM 686 O O . LEU A 1 83 ? -3.891 6.993 7.336 1.00 89.44 83 LEU A O 1
ATOM 690 N N . SER A 1 84 ? -5.910 6.050 7.094 1.00 86.62 84 SER A N 1
ATOM 691 C CA . SER A 1 84 ? -6.550 6.771 8.204 1.00 86.62 84 SER A CA 1
ATOM 692 C C . SER A 1 84 ? -5.970 6.445 9.595 1.00 86.62 84 SER A C 1
ATOM 694 O O . SER A 1 84 ? -6.343 7.077 10.582 1.00 86.62 84 SER A O 1
ATOM 696 N N . ILE A 1 85 ? -5.075 5.453 9.695 1.00 85.06 85 ILE A N 1
ATOM 697 C CA . ILE A 1 85 ? -4.342 5.060 10.915 1.00 85.06 85 ILE A CA 1
ATOM 698 C C . ILE A 1 85 ? -3.030 5.871 11.054 1.00 85.06 85 ILE A C 1
ATOM 700 O O . ILE A 1 85 ? -2.405 5.908 12.120 1.00 85.06 85 ILE A O 1
ATOM 704 N N . VAL A 1 86 ? -2.605 6.562 9.990 1.00 84.75 86 VAL A N 1
ATOM 705 C CA . VAL A 1 86 ? -1.468 7.486 10.015 1.00 84.75 86 VAL A CA 1
ATOM 706 C C . VAL A 1 86 ? -1.907 8.814 10.637 1.00 84.75 86 VAL A C 1
ATOM 708 O O . VAL A 1 86 ? -2.863 9.457 10.201 1.00 84.75 86 VAL A O 1
ATOM 711 N N . THR A 1 87 ? -1.195 9.241 11.677 1.00 82.12 87 THR A N 1
ATOM 712 C CA . THR A 1 87 ? -1.407 10.540 12.327 1.00 82.12 87 THR A CA 1
ATOM 713 C C . THR A 1 87 ? -1.015 11.639 11.348 1.00 82.12 87 THR A C 1
ATOM 715 O O . THR A 1 87 ? 0.124 11.649 10.889 1.00 82.12 87 THR A O 1
ATOM 718 N N . GLY A 1 88 ? -1.940 12.546 11.025 1.00 79.12 88 GLY A N 1
ATOM 719 C CA . GLY A 1 88 ? -1.715 13.541 9.973 1.00 79.12 88 GLY A CA 1
ATOM 720 C C . GLY A 1 88 ? -1.794 12.958 8.557 1.00 79.12 88 GLY A C 1
ATOM 721 O O . GLY A 1 88 ? -1.129 13.464 7.664 1.00 79.12 88 GLY A O 1
ATOM 722 N N . CYS A 1 89 ? -2.584 11.901 8.323 1.00 82.75 89 CYS A N 1
ATOM 723 C CA . CYS A 1 89 ? -2.784 11.328 6.982 1.00 82.75 89 CYS A CA 1
ATOM 724 C C . CYS A 1 89 ? -3.250 12.343 5.917 1.00 82.75 89 CYS A C 1
ATOM 726 O O . CYS A 1 89 ? -2.975 12.145 4.740 1.00 82.75 89 CYS A O 1
ATOM 728 N N . GLU A 1 90 ? -3.888 13.442 6.323 1.00 82.25 90 GLU A N 1
ATOM 729 C CA . GLU A 1 90 ? -4.243 14.588 5.472 1.00 82.25 90 GLU A CA 1
ATOM 730 C C . GLU A 1 90 ? -3.014 15.311 4.872 1.00 82.25 90 GLU A C 1
ATOM 732 O O . GLU A 1 90 ? -3.124 15.932 3.819 1.00 82.25 90 GLU A O 1
ATOM 737 N N . GLU A 1 91 ? -1.825 15.182 5.478 1.00 83.12 91 GLU A N 1
ATOM 738 C CA . GLU A 1 91 ? -0.546 15.729 4.981 1.00 83.12 91 GLU A CA 1
ATOM 739 C C . GLU A 1 91 ? 0.139 14.832 3.919 1.00 83.12 91 GLU A C 1
ATOM 741 O O . GLU A 1 91 ? 1.262 15.111 3.476 1.00 83.12 91 GLU A O 1
ATOM 746 N N . LEU A 1 92 ? -0.513 13.738 3.504 1.00 84.88 92 LEU A N 1
ATOM 747 C CA . LEU A 1 92 ? -0.071 12.864 2.413 1.00 84.88 92 LEU A CA 1
ATOM 748 C C . LEU A 1 92 ? -0.591 13.417 1.074 1.00 84.88 92 LEU A C 1
ATOM 750 O O . LEU A 1 92 ? -1.535 12.900 0.479 1.00 84.88 92 LEU A O 1
ATOM 754 N N . ASP A 1 93 ? 0.020 14.504 0.603 1.00 81.38 93 ASP A N 1
ATOM 755 C CA . ASP A 1 93 ? -0.408 15.252 -0.590 1.00 81.38 93 ASP A CA 1
ATOM 756 C C . ASP A 1 93 ? -0.172 14.514 -1.927 1.00 81.38 93 ASP A C 1
ATOM 758 O O . ASP A 1 93 ? -0.835 14.796 -2.934 1.00 81.38 93 ASP A O 1
ATOM 762 N N . ASN A 1 94 ? 0.735 13.535 -1.952 1.00 88.50 94 ASN A N 1
ATOM 763 C CA . ASN A 1 94 ? 1.142 12.805 -3.149 1.00 88.50 94 ASN A CA 1
ATOM 764 C C . ASN A 1 94 ? 1.033 11.278 -2.987 1.00 88.50 94 ASN A C 1
ATOM 766 O O . ASN A 1 94 ? 1.181 10.717 -1.902 1.00 88.50 94 ASN A O 1
ATOM 770 N N . MET A 1 95 ? 0.786 10.594 -4.108 1.00 90.56 95 MET A N 1
ATOM 771 C CA . MET A 1 95 ? 0.542 9.147 -4.143 1.00 90.56 95 MET A CA 1
ATOM 772 C C . MET A 1 95 ? 1.769 8.310 -3.746 1.00 90.56 95 MET A C 1
ATOM 774 O O . MET A 1 95 ? 1.626 7.164 -3.321 1.00 90.56 95 MET A O 1
ATOM 778 N N . ASP A 1 96 ? 2.972 8.877 -3.859 1.00 90.94 96 ASP A N 1
ATOM 779 C CA . ASP A 1 96 ? 4.213 8.183 -3.524 1.00 90.94 96 ASP A CA 1
ATOM 780 C C . ASP A 1 96 ? 4.414 8.141 -1.998 1.00 90.94 96 ASP A C 1
ATOM 782 O O . ASP A 1 96 ? 4.726 7.081 -1.459 1.00 90.94 96 ASP A O 1
ATOM 786 N N . ASP A 1 97 ? 4.103 9.231 -1.283 1.00 89.69 97 ASP A N 1
ATOM 787 C CA . ASP A 1 97 ? 3.981 9.258 0.183 1.00 89.69 97 ASP A CA 1
ATOM 788 C C . ASP A 1 97 ? 2.874 8.311 0.687 1.00 89.69 97 ASP A C 1
ATOM 790 O O . ASP A 1 97 ? 3.077 7.618 1.683 1.00 89.69 97 ASP A O 1
ATOM 794 N N . MET A 1 98 ? 1.726 8.211 0.000 1.00 92.19 98 MET A N 1
ATOM 795 C CA . MET A 1 98 ? 0.669 7.254 0.374 1.00 92.19 98 MET A CA 1
ATOM 796 C C . MET A 1 98 ? 1.130 5.795 0.200 1.00 92.19 98 MET A C 1
ATOM 798 O O . MET A 1 98 ? 0.999 4.983 1.118 1.00 92.19 98 MET A O 1
ATOM 802 N N . CYS A 1 99 ? 1.723 5.453 -0.951 1.00 92.56 99 CYS A N 1
ATOM 803 C CA . CYS A 1 99 ? 2.287 4.121 -1.203 1.00 92.56 99 CYS A CA 1
ATOM 804 C C . CYS A 1 99 ? 3.422 3.788 -0.221 1.00 92.56 99 CYS A C 1
ATOM 806 O O . CYS A 1 99 ? 3.519 2.660 0.267 1.00 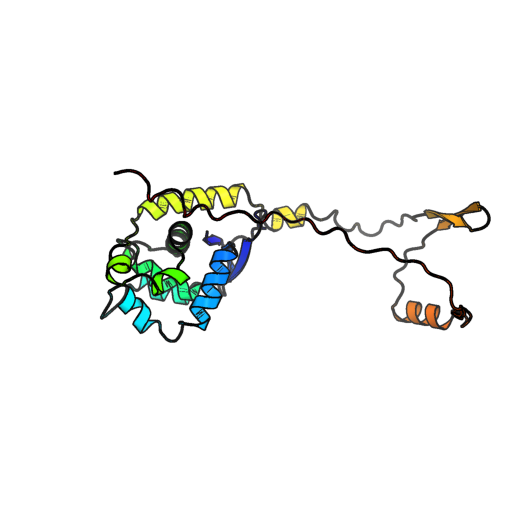92.56 99 CYS A O 1
ATOM 808 N N . GLY A 1 100 ? 4.254 4.778 0.103 1.00 90.56 100 GLY A N 1
ATOM 809 C CA . GLY A 1 100 ? 5.300 4.698 1.112 1.00 90.56 100 GLY A CA 1
ATOM 810 C C . GLY A 1 100 ? 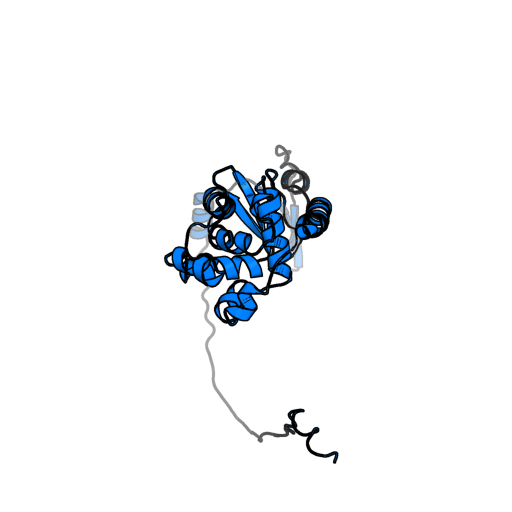4.755 4.471 2.524 1.00 90.56 100 GLY A C 1
ATOM 811 O O . GLY A 1 100 ? 5.259 3.613 3.249 1.00 90.56 100 GLY A O 1
ATOM 812 N N . ALA A 1 101 ? 3.664 5.145 2.891 1.00 90.44 101 ALA A N 1
ATOM 813 C CA . ALA A 1 101 ? 3.003 4.957 4.176 1.00 90.44 101 ALA A CA 1
ATOM 814 C C . ALA A 1 101 ? 2.427 3.543 4.334 1.00 90.44 101 ALA A C 1
ATOM 816 O O . ALA A 1 101 ? 2.687 2.871 5.336 1.00 90.44 101 ALA A O 1
ATOM 817 N N . ILE A 1 102 ? 1.741 3.041 3.303 1.00 92.31 102 ILE A N 1
ATOM 818 C CA . ILE A 1 102 ? 1.351 1.628 3.208 1.00 92.31 102 ILE A CA 1
ATOM 819 C C . ILE A 1 102 ? 2.577 0.704 3.331 1.00 92.31 102 ILE A C 1
ATOM 821 O O . ILE A 1 102 ? 2.511 -0.318 4.020 1.00 92.31 102 ILE A O 1
ATOM 825 N N . SER A 1 103 ? 3.707 1.053 2.703 1.00 90.88 103 SER A N 1
ATOM 826 C CA . SER A 1 103 ? 4.937 0.255 2.744 1.00 90.88 103 SER A CA 1
ATOM 827 C C . SER A 1 103 ? 5.456 0.054 4.171 1.00 90.88 103 SER A C 1
ATOM 829 O O . SER A 1 103 ? 5.621 -1.100 4.576 1.00 90.88 103 SER A O 1
ATOM 831 N N . SER A 1 104 ? 5.648 1.119 4.955 1.00 88.44 104 SER A N 1
ATOM 832 C CA . SER A 1 104 ? 6.152 1.010 6.336 1.00 88.44 104 SER A CA 1
ATOM 833 C C . SER A 1 104 ? 5.136 0.358 7.283 1.00 88.44 104 SER A C 1
ATOM 835 O O . SER A 1 104 ? 5.506 -0.492 8.098 1.00 88.44 104 SER A O 1
ATOM 837 N N . MET A 1 105 ? 3.836 0.643 7.124 1.00 87.69 105 MET A N 1
ATOM 838 C CA . MET A 1 105 ? 2.789 -0.065 7.875 1.00 87.69 105 MET A CA 1
ATOM 839 C C . MET A 1 105 ? 2.813 -1.579 7.598 1.00 87.69 105 MET A C 1
ATOM 841 O O . MET A 1 105 ? 2.748 -2.375 8.534 1.00 87.69 105 MET A O 1
ATOM 845 N N . SER A 1 106 ? 3.025 -1.996 6.341 1.00 88.12 106 SER A N 1
ATOM 846 C CA . SER A 1 106 ? 3.093 -3.417 5.949 1.00 88.12 106 SER A CA 1
ATOM 847 C C . SER A 1 106 ? 4.278 -4.201 6.536 1.00 88.12 106 SER A C 1
ATOM 849 O O . SER A 1 106 ? 4.314 -5.426 6.419 1.00 88.12 106 SER A O 1
ATOM 851 N N . MET A 1 107 ? 5.265 -3.521 7.132 1.00 82.88 107 MET A N 1
ATOM 852 C CA . MET A 1 107 ? 6.410 -4.153 7.807 1.00 82.88 107 MET A CA 1
ATOM 853 C C . MET A 1 107 ? 6.151 -4.418 9.290 1.00 82.88 107 MET A C 1
ATOM 855 O O . MET A 1 107 ? 6.750 -5.322 9.867 1.00 82.88 107 MET A O 1
ATOM 859 N N . THR A 1 108 ? 5.282 -3.620 9.910 1.00 82.12 108 THR A N 1
ATOM 860 C CA . THR A 1 108 ? 5.013 -3.649 11.354 1.00 82.12 108 THR A CA 1
ATOM 861 C C . THR A 1 108 ? 3.694 -4.340 11.684 1.00 82.12 108 THR A C 1
ATOM 863 O O . THR A 1 108 ? 3.578 -4.950 12.747 1.00 82.12 108 THR A O 1
ATOM 866 N N . VAL A 1 109 ? 2.707 -4.287 10.781 1.00 82.31 109 VAL A N 1
ATOM 867 C CA . VAL A 1 109 ? 1.371 -4.847 11.001 1.00 82.31 109 VAL A CA 1
ATOM 868 C C . VAL A 1 109 ? 0.893 -5.667 9.803 1.00 82.31 109 VAL A C 1
ATOM 870 O O . VAL A 1 109 ? 0.979 -5.265 8.647 1.00 82.31 109 VAL A O 1
ATOM 873 N N . ASP A 1 110 ? 0.328 -6.833 10.109 1.00 84.88 110 ASP A N 1
ATOM 874 C CA . ASP A 1 110 ? -0.434 -7.656 9.172 1.00 84.88 110 ASP A CA 1
ATOM 875 C C . ASP A 1 110 ? -1.863 -7.093 9.065 1.00 84.88 110 ASP A C 1
ATOM 877 O O . ASP A 1 110 ? -2.657 -7.170 10.013 1.00 84.88 110 ASP A O 1
ATOM 881 N N . PHE A 1 111 ? -2.179 -6.507 7.908 1.00 86.75 111 PHE A N 1
ATOM 882 C CA . PHE A 1 111 ? -3.461 -5.865 7.621 1.00 86.75 111 PHE A CA 1
ATOM 883 C C . PHE A 1 111 ? -4.636 -6.843 7.785 1.00 86.75 111 PHE A C 1
ATOM 885 O O . PHE A 1 111 ? -5.681 -6.481 8.326 1.00 86.75 111 PHE A O 1
ATOM 892 N N . ARG A 1 112 ? -4.453 -8.118 7.411 1.00 83.56 112 ARG A N 1
ATOM 893 C CA . ARG A 1 112 ? -5.473 -9.171 7.550 1.00 83.56 112 ARG A CA 1
ATOM 894 C C . ARG A 1 112 ? -5.726 -9.560 9.009 1.00 83.56 112 ARG A C 1
ATOM 896 O O . ARG A 1 112 ? -6.848 -9.931 9.362 1.00 83.56 112 ARG A O 1
ATOM 903 N N . LYS A 1 113 ? -4.722 -9.467 9.883 1.00 82.75 113 LYS A N 1
ATOM 904 C CA . LYS A 1 113 ? -4.865 -9.731 11.323 1.00 82.75 113 LYS A CA 1
ATOM 905 C C . LYS A 1 113 ? -5.524 -8.575 12.082 1.00 82.75 113 LYS A C 1
ATOM 907 O O . LYS A 1 113 ? -6.194 -8.863 13.074 1.00 82.75 113 LYS A O 1
ATOM 912 N N . MET A 1 114 ? -5.431 -7.318 11.627 1.00 77.81 114 MET A N 1
ATOM 913 C CA . MET A 1 114 ? -6.033 -6.165 12.329 1.00 77.81 114 MET A CA 1
ATOM 914 C C . MET A 1 114 ? -7.532 -6.331 12.624 1.00 77.81 114 MET A C 1
ATOM 916 O O . MET A 1 114 ? -7.992 -5.964 13.705 1.00 77.81 114 MET A O 1
ATOM 920 N N . PHE A 1 115 ? -8.305 -6.951 11.730 1.00 71.56 115 PHE A N 1
ATOM 921 C CA . PHE A 1 115 ? -9.743 -7.186 11.945 1.00 71.56 115 PHE A CA 1
ATOM 922 C C . PHE A 1 115 ? -10.043 -8.102 13.142 1.00 71.56 115 PHE A C 1
ATOM 924 O O . PHE A 1 115 ? -11.091 -7.965 13.773 1.00 71.56 115 PHE A O 1
ATOM 931 N N . LYS A 1 116 ? -9.097 -8.977 13.512 1.00 74.56 116 LYS A N 1
ATOM 932 C CA . LYS A 1 116 ? -9.188 -9.886 14.669 1.00 74.56 116 LYS A CA 1
ATOM 933 C C . LYS A 1 116 ? -8.662 -9.274 15.973 1.00 74.56 116 LYS A C 1
ATOM 935 O O . LYS A 1 116 ? -8.906 -9.827 17.042 1.00 74.56 116 LYS A O 1
ATOM 940 N N . VAL A 1 117 ? -7.940 -8.156 15.899 1.00 76.31 117 VAL A N 1
ATOM 941 C CA . VAL A 1 117 ? -7.446 -7.406 17.064 1.00 76.31 117 VAL A CA 1
ATOM 942 C C . VAL A 1 117 ? -8.613 -6.629 17.705 1.00 76.31 117 VAL A C 1
ATOM 944 O O . VAL A 1 117 ? -9.428 -6.073 16.968 1.00 76.31 117 VAL A O 1
ATOM 947 N N . PRO A 1 118 ? -8.744 -6.556 19.046 1.00 70.31 118 PRO A N 1
ATOM 948 C CA . PRO A 1 118 ? -9.800 -5.771 19.691 1.00 70.31 118 PRO A CA 1
ATOM 949 C C . PRO A 1 118 ? -9.788 -4.293 19.276 1.00 70.31 118 PRO A C 1
ATOM 951 O O . PRO A 1 118 ? -8.725 -3.702 19.090 1.00 70.31 118 PRO A O 1
ATOM 954 N N . ALA A 1 119 ? -10.969 -3.673 19.179 1.00 68.81 119 ALA A N 1
ATOM 955 C CA . ALA A 1 119 ? -11.112 -2.300 18.682 1.00 68.81 119 ALA A CA 1
ATOM 956 C C . ALA A 1 119 ? -10.292 -1.270 19.485 1.00 68.81 119 ALA A C 1
ATOM 958 O O . ALA A 1 119 ? -9.680 -0.391 18.889 1.00 68.81 119 ALA A O 1
ATOM 959 N N . SER A 1 120 ? -10.205 -1.432 20.810 1.00 67.44 120 SER A N 1
ATOM 960 C CA . SER A 1 120 ? -9.384 -0.598 21.702 1.00 67.44 120 SER A CA 1
ATOM 961 C C . SER A 1 120 ? -7.878 -0.699 21.449 1.00 67.44 120 SER A C 1
ATOM 963 O O . SER A 1 120 ? -7.148 0.239 21.746 1.00 67.44 120 SER A O 1
ATOM 965 N N . VAL A 1 121 ? -7.403 -1.823 20.903 1.00 72.44 121 VAL A N 1
ATOM 966 C CA . VAL A 1 121 ? -6.004 -1.982 20.491 1.00 72.44 121 VAL A CA 1
ATOM 967 C C . VAL A 1 121 ? -5.814 -1.420 19.082 1.00 72.44 121 VAL A C 1
ATOM 969 O O . VAL A 1 121 ? -4.843 -0.701 18.868 1.00 72.44 121 VAL A O 1
ATOM 972 N N . ARG A 1 122 ? -6.759 -1.635 18.148 1.00 71.38 122 ARG A N 1
ATOM 973 C CA . ARG A 1 122 ? -6.718 -1.001 16.813 1.00 71.38 122 ARG A CA 1
ATOM 974 C C . ARG A 1 122 ? -6.614 0.522 16.904 1.00 71.38 122 ARG A C 1
ATOM 976 O O . ARG A 1 122 ? -5.712 1.083 16.302 1.00 71.38 122 ARG A O 1
ATOM 983 N N . SER A 1 123 ? -7.471 1.175 17.688 1.00 65.75 123 SER A N 1
ATOM 984 C CA . SER A 1 123 ? -7.454 2.639 17.847 1.00 65.75 123 SER A CA 1
ATOM 985 C C . SER A 1 123 ? -6.249 3.184 18.629 1.00 65.75 123 SER A C 1
ATOM 987 O O . SER A 1 123 ? -6.025 4.395 18.642 1.00 65.75 123 SER A O 1
ATOM 989 N N . SER A 1 124 ? -5.463 2.307 19.268 1.00 67.44 124 SER A N 1
ATOM 990 C CA . SER A 1 124 ? -4.192 2.658 19.914 1.00 67.44 124 SER A CA 1
ATOM 991 C C . SER A 1 124 ? -2.985 2.576 18.972 1.00 67.44 124 SER A C 1
ATOM 993 O O . SER A 1 124 ? -1.962 3.204 19.240 1.00 67.44 124 SER A O 1
ATOM 995 N N . ILE A 1 125 ? -3.102 1.837 17.862 1.00 70.31 125 ILE A N 1
ATOM 996 C CA . ILE A 1 125 ? -2.093 1.829 16.802 1.00 70.31 125 ILE A CA 1
ATOM 997 C C . ILE A 1 125 ? -2.207 3.166 16.072 1.00 70.31 125 ILE A C 1
ATOM 999 O O . ILE A 1 125 ? -3.239 3.475 15.483 1.00 70.31 125 ILE A O 1
ATOM 1003 N N . LYS A 1 126 ? -1.137 3.957 16.118 1.00 71.81 126 LYS A N 1
ATOM 1004 C CA . LYS A 1 126 ? -1.000 5.197 15.358 1.00 71.81 126 LYS A CA 1
ATOM 1005 C C . LYS A 1 126 ? 0.395 5.276 14.776 1.00 71.81 126 LYS A C 1
ATOM 1007 O O . LYS A 1 126 ? 1.374 5.138 15.507 1.00 71.81 126 LYS A O 1
ATOM 1012 N N . PHE A 1 127 ? 0.475 5.527 13.477 1.00 77.06 127 PHE A N 1
ATOM 1013 C CA . PHE A 1 127 ? 1.747 5.777 12.807 1.00 77.06 127 PHE A CA 1
ATOM 1014 C C . PHE A 1 127 ? 2.061 7.273 12.813 1.00 77.06 127 PHE A C 1
ATOM 1016 O O . PHE A 1 127 ? 1.152 8.102 12.741 1.00 77.06 127 PHE A O 1
ATOM 1023 N N . SER A 1 128 ? 3.338 7.620 12.930 1.00 76.81 128 SER A N 1
ATOM 1024 C CA . SER A 1 128 ? 3.854 8.987 12.825 1.00 76.81 128 SER A CA 1
ATOM 1025 C C . SER A 1 128 ? 4.327 9.284 11.403 1.00 76.81 128 SER A C 1
ATOM 1027 O O . SER A 1 128 ? 4.746 8.383 10.682 1.00 76.81 128 SER A O 1
ATOM 1029 N N . LEU A 1 129 ? 4.352 10.564 11.018 1.00 69.25 129 LEU A N 1
ATOM 1030 C CA . LEU A 1 129 ? 4.860 11.005 9.710 1.00 69.25 129 LEU A CA 1
ATOM 1031 C C . LEU A 1 129 ? 6.363 10.710 9.489 1.00 69.25 129 LEU A C 1
ATOM 1033 O O . LEU A 1 129 ? 6.830 10.816 8.360 1.00 69.25 129 LEU A O 1
ATOM 1037 N N . SER A 1 130 ? 7.099 10.249 10.515 1.00 73.19 130 SER A N 1
ATOM 1038 C CA . SER A 1 130 ? 8.446 9.643 10.391 1.00 73.19 130 SER A CA 1
ATOM 1039 C C . SER A 1 130 ? 8.500 8.494 9.381 1.00 73.19 130 SER A C 1
ATOM 1041 O O . SER A 1 130 ? 9.529 8.263 8.751 1.00 73.19 130 SER A O 1
ATOM 1043 N N . VAL A 1 131 ? 7.362 7.835 9.157 1.00 72.44 131 VAL A N 1
ATOM 1044 C CA . VAL A 1 131 ? 7.144 6.851 8.095 1.00 72.44 131 VAL A CA 1
ATOM 1045 C C . VAL A 1 131 ? 7.614 7.354 6.719 1.00 72.44 131 VAL A C 1
ATOM 1047 O O . VAL A 1 131 ? 8.086 6.544 5.920 1.00 72.44 131 VAL A O 1
ATOM 1050 N N . ARG A 1 132 ? 7.570 8.675 6.464 1.00 74.44 132 ARG A N 1
ATOM 1051 C CA . ARG A 1 132 ? 8.111 9.326 5.257 1.00 74.44 132 ARG A CA 1
ATOM 1052 C C . ARG A 1 132 ? 9.620 9.129 5.090 1.00 74.44 132 ARG A C 1
ATOM 1054 O O . ARG A 1 132 ? 10.093 8.957 3.972 1.00 74.44 132 ARG A O 1
ATOM 1061 N N . GLU A 1 133 ? 10.383 9.138 6.176 1.00 79.50 133 GLU A N 1
ATOM 1062 C CA . GLU A 1 133 ? 11.829 8.885 6.160 1.00 79.50 133 GLU A CA 1
ATOM 1063 C C . GLU A 1 133 ? 12.107 7.378 6.042 1.00 79.50 133 GLU A C 1
ATOM 1065 O O . GLU A 1 133 ? 12.935 6.951 5.236 1.00 79.50 133 GLU A O 1
ATOM 1070 N N . GLU A 1 134 ? 11.341 6.562 6.775 1.00 81.31 134 GLU A N 1
ATOM 1071 C CA . GLU A 1 134 ? 11.457 5.098 6.786 1.00 81.31 134 GLU A CA 1
ATOM 1072 C C . GLU A 1 134 ? 11.225 4.466 5.405 1.00 81.31 134 GLU A C 1
ATOM 1074 O O . GLU A 1 134 ? 11.966 3.555 5.022 1.00 81.31 134 GLU A O 1
ATOM 1079 N N . TYR A 1 135 ? 10.213 4.916 4.648 1.00 83.88 135 TYR A N 1
ATOM 1080 C CA . TYR A 1 135 ? 9.935 4.350 3.324 1.00 83.88 135 TYR A CA 1
ATOM 1081 C C . TYR A 1 135 ? 10.952 4.824 2.280 1.00 83.88 135 TYR A C 1
ATOM 1083 O O . TYR A 1 135 ? 11.329 4.035 1.414 1.00 83.88 135 TYR A O 1
ATOM 1091 N N . ARG A 1 136 ? 11.432 6.076 2.359 1.00 87.44 136 ARG A N 1
ATOM 1092 C CA . ARG A 1 136 ? 12.372 6.640 1.374 1.00 87.44 136 ARG A CA 1
ATOM 1093 C C . ARG A 1 136 ? 13.679 5.864 1.336 1.00 87.44 136 ARG A C 1
ATOM 1095 O O . ARG A 1 136 ? 14.071 5.425 0.265 1.00 87.44 136 ARG A O 1
ATOM 1102 N N . VAL A 1 137 ? 14.257 5.540 2.495 1.00 86.88 137 VAL A N 1
ATOM 1103 C CA . VAL A 1 137 ? 15.471 4.702 2.576 1.00 86.88 137 VAL A CA 1
ATOM 1104 C C . VAL A 1 137 ? 15.272 3.319 1.928 1.00 86.88 137 VAL A C 1
ATOM 1106 O O . VAL A 1 137 ? 16.202 2.773 1.335 1.00 86.88 137 VAL A O 1
ATOM 1109 N N . GLN A 1 138 ? 14.063 2.747 1.993 1.00 86.56 138 GLN A N 1
ATOM 1110 C CA . GLN A 1 138 ? 13.740 1.480 1.320 1.00 86.56 138 GLN A CA 1
ATOM 1111 C C . GLN A 1 138 ? 13.568 1.649 -0.194 1.00 86.56 138 GLN A C 1
ATOM 1113 O O . GLN A 1 138 ? 13.995 0.784 -0.955 1.00 86.56 138 GLN A O 1
ATOM 1118 N N . TRP A 1 139 ? 12.937 2.742 -0.631 1.00 90.94 139 TRP A N 1
ATOM 1119 C CA . TRP A 1 139 ? 12.713 3.054 -2.044 1.00 90.94 139 TRP A CA 1
ATOM 1120 C C . TRP A 1 139 ? 14.026 3.399 -2.750 1.00 90.94 139 TRP A C 1
ATOM 1122 O O . TRP A 1 139 ? 14.311 2.824 -3.796 1.00 90.94 139 TRP A O 1
ATOM 1132 N N . ASP A 1 140 ? 14.862 4.248 -2.150 1.00 89.75 140 ASP A N 1
ATOM 1133 C CA . ASP A 1 140 ? 16.199 4.587 -2.644 1.00 89.75 140 ASP A CA 1
ATOM 1134 C C . ASP A 1 140 ? 17.043 3.318 -2.811 1.00 89.75 140 ASP A C 1
ATOM 1136 O O . ASP A 1 140 ? 17.609 3.077 -3.877 1.00 89.75 140 ASP A O 1
ATOM 1140 N N . ARG A 1 141 ? 17.045 2.442 -1.794 1.00 88.06 141 ARG A N 1
ATOM 1141 C CA . ARG A 1 141 ? 17.694 1.128 -1.871 1.00 88.06 141 ARG A CA 1
ATOM 1142 C C . ARG A 1 141 ? 17.132 0.281 -3.017 1.00 88.06 141 ARG A C 1
ATOM 1144 O O . ARG A 1 141 ? 17.910 -0.251 -3.803 1.00 88.06 141 ARG A O 1
ATOM 1151 N N . PHE A 1 142 ? 15.808 0.169 -3.140 1.00 88.88 142 PHE A N 1
ATOM 1152 C CA . PHE A 1 142 ? 15.168 -0.596 -4.214 1.00 88.88 142 PHE A CA 1
ATOM 1153 C C . PHE A 1 142 ? 15.565 -0.075 -5.604 1.00 88.88 142 PHE A C 1
ATOM 1155 O O . PHE A 1 142 ? 15.908 -0.879 -6.467 1.00 88.88 142 PHE A O 1
ATOM 1162 N N . PHE A 1 143 ? 15.586 1.244 -5.817 1.00 90.31 143 PHE A N 1
ATOM 1163 C CA . PHE A 1 143 ? 15.974 1.849 -7.096 1.00 90.31 143 PHE A CA 1
ATOM 1164 C C . PHE A 1 143 ? 17.485 1.788 -7.382 1.00 90.31 143 PHE A C 1
ATOM 1166 O O . PHE A 1 143 ? 17.871 1.878 -8.546 1.00 90.31 143 PHE A O 1
ATOM 1173 N N . MET A 1 144 ? 18.337 1.611 -6.364 1.00 88.75 144 MET A N 1
ATOM 1174 C CA . MET A 1 144 ? 19.775 1.346 -6.536 1.00 88.75 144 MET A CA 1
ATOM 1175 C C . MET A 1 144 ? 20.085 -0.136 -6.807 1.00 88.75 144 MET A C 1
ATOM 1177 O O . MET A 1 144 ? 20.984 -0.436 -7.586 1.00 88.75 144 MET A O 1
ATOM 1181 N N . GLU A 1 145 ? 19.364 -1.066 -6.170 1.00 87.50 145 GLU A N 1
ATOM 1182 C CA . GLU A 1 145 ? 19.587 -2.520 -6.293 1.00 87.50 145 GLU A CA 1
ATOM 1183 C C . GLU A 1 145 ? 18.833 -3.166 -7.475 1.00 87.50 145 GLU A C 1
ATOM 1185 O O . GLU A 1 145 ? 19.113 -4.315 -7.833 1.00 87.50 145 GLU A O 1
ATOM 1190 N N . THR A 1 146 ? 17.882 -2.452 -8.089 1.00 88.38 146 THR A N 1
ATOM 1191 C CA . THR A 1 146 ? 17.029 -2.972 -9.171 1.00 88.38 146 THR A CA 1
ATOM 1192 C C . THR A 1 146 ? 17.328 -2.282 -10.509 1.00 88.38 146 THR A C 1
ATOM 1194 O O . THR A 1 146 ? 17.183 -1.063 -10.595 1.00 88.38 146 THR A O 1
ATOM 1197 N N . PRO A 1 147 ? 17.671 -3.019 -11.584 1.00 88.00 147 PRO A N 1
ATOM 1198 C CA . PRO A 1 147 ? 17.873 -2.439 -12.911 1.00 88.00 147 PRO A CA 1
ATOM 1199 C C . PRO A 1 147 ? 16.546 -2.038 -13.577 1.00 88.00 147 PRO A C 1
ATOM 1201 O O . PRO A 1 147 ? 15.482 -2.604 -13.292 1.00 88.00 147 PRO A O 1
ATOM 1204 N N . THR A 1 148 ? 16.603 -1.085 -14.512 1.00 90.00 148 THR A N 1
ATOM 1205 C CA . THR A 1 148 ? 15.462 -0.783 -15.394 1.00 90.00 148 THR A CA 1
ATOM 1206 C C . THR A 1 148 ? 15.270 -1.887 -16.435 1.00 90.00 148 THR A C 1
ATOM 1208 O O . THR A 1 148 ? 16.202 -2.626 -16.758 1.00 90.00 148 THR A O 1
ATOM 1211 N N . LEU A 1 149 ? 14.062 -1.999 -16.994 1.00 85.75 149 LEU A N 1
ATOM 1212 C CA . LEU A 1 149 ? 13.790 -2.931 -18.088 1.00 85.75 149 LEU A CA 1
ATOM 1213 C C . LEU A 1 149 ? 14.715 -2.662 -19.270 1.00 85.75 149 LEU A C 1
ATOM 1215 O O . LEU A 1 149 ? 15.275 -3.611 -19.795 1.00 85.75 149 LEU A O 1
ATOM 1219 N N . ASP A 1 150 ? 14.953 -1.397 -19.621 1.00 83.62 150 ASP A N 1
ATOM 1220 C CA . ASP A 1 150 ? 15.845 -1.033 -20.726 1.00 83.62 150 ASP A CA 1
ATOM 1221 C C . ASP A 1 150 ? 17.263 -1.581 -20.506 1.00 83.62 150 ASP A C 1
ATOM 1223 O O . ASP A 1 150 ? 17.842 -2.185 -21.404 1.00 83.62 150 ASP A O 1
ATOM 1227 N N . GLN A 1 151 ? 17.809 -1.449 -19.290 1.00 83.19 151 GLN A N 1
ATOM 1228 C CA . GLN A 1 151 ? 19.132 -1.981 -18.943 1.00 83.19 151 GLN A CA 1
ATOM 1229 C C . GLN A 1 151 ? 19.202 -3.507 -19.107 1.00 83.19 151 GLN A C 1
ATOM 1231 O O . GLN A 1 151 ? 20.212 -4.027 -19.585 1.00 83.19 151 GLN A O 1
ATOM 1236 N N . VAL A 1 152 ? 18.133 -4.227 -18.754 1.00 80.25 152 VAL A N 1
ATOM 1237 C CA . VAL A 1 152 ? 18.042 -5.687 -18.931 1.00 80.25 152 VAL A CA 1
ATOM 1238 C C . VAL A 1 152 ? 17.816 -6.056 -20.402 1.00 80.25 152 VAL A C 1
ATOM 1240 O O . VAL A 1 152 ? 18.469 -6.957 -20.911 1.00 80.25 152 VAL A O 1
ATOM 1243 N N . SER A 1 153 ? 16.961 -5.338 -21.128 1.00 69.38 153 SER A N 1
ATOM 1244 C CA . SER A 1 153 ? 16.664 -5.587 -22.544 1.00 69.38 153 SER A CA 1
ATOM 1245 C C . SER A 1 153 ? 17.845 -5.290 -23.473 1.00 69.38 153 SER A C 1
ATOM 1247 O O . SER A 1 153 ? 18.018 -5.999 -24.459 1.00 69.38 153 SER A O 1
ATOM 1249 N N . PHE A 1 154 ? 18.691 -4.303 -23.154 1.00 58.78 154 PHE A N 1
ATOM 1250 C CA . PHE A 1 154 ? 19.921 -4.019 -23.907 1.00 58.78 154 PHE A CA 1
ATOM 1251 C C . PHE A 1 154 ? 21.123 -4.893 -23.508 1.00 58.78 154 PHE A C 1
ATOM 1253 O O . PHE A 1 154 ? 22.090 -4.952 -24.263 1.00 58.78 154 PHE A O 1
ATOM 1260 N N . SER A 1 155 ? 21.085 -5.580 -22.359 1.00 56.47 155 SER A N 1
ATOM 1261 C CA . SER A 1 155 ? 22.106 -6.575 -21.976 1.00 56.47 155 SER A CA 1
ATOM 1262 C C . SER A 1 155 ? 21.692 -8.022 -22.284 1.00 56.47 155 SER A C 1
ATOM 1264 O O . SER A 1 155 ? 22.550 -8.891 -22.415 1.00 56.47 155 SER A O 1
ATOM 1266 N N . GLY A 1 156 ? 20.392 -8.275 -22.452 1.00 53.09 156 GLY A N 1
ATOM 1267 C CA . GLY A 1 156 ? 19.785 -9.581 -22.712 1.00 53.09 156 GLY A CA 1
ATOM 1268 C C . GLY A 1 156 ? 19.687 -9.989 -24.184 1.00 53.09 156 GLY A C 1
ATOM 1269 O O . GLY A 1 156 ? 18.885 -10.863 -24.501 1.00 53.09 156 GLY A O 1
ATOM 1270 N N . ALA A 1 157 ? 20.459 -9.374 -25.084 1.00 43.50 157 ALA A N 1
ATOM 1271 C CA . ALA A 1 157 ? 20.576 -9.824 -26.469 1.00 43.50 157 ALA A CA 1
ATOM 1272 C C . ALA A 1 157 ? 21.921 -9.401 -27.092 1.00 43.50 157 ALA A C 1
ATOM 1274 O O . ALA A 1 157 ? 22.171 -8.198 -27.212 1.00 43.50 157 ALA A O 1
ATOM 1275 N N . PRO A 1 158 ? 22.748 -10.324 -27.629 1.00 42.78 158 PRO A N 1
ATOM 1276 C CA . PRO A 1 158 ? 23.403 -9.995 -28.886 1.00 42.78 158 PRO A CA 1
ATOM 1277 C C . PRO A 1 158 ? 22.279 -9.711 -29.889 1.00 42.78 158 PRO A C 1
ATOM 1279 O O . PRO A 1 158 ? 21.365 -10.524 -30.043 1.00 42.78 158 PRO A O 1
ATOM 1282 N N . ALA A 1 159 ? 22.296 -8.547 -30.540 1.00 40.16 159 ALA A N 1
ATOM 1283 C CA . ALA A 1 159 ? 21.339 -8.284 -31.609 1.00 40.16 159 ALA A CA 1
ATOM 1284 C C . ALA A 1 159 ? 21.447 -9.423 -32.630 1.00 40.16 159 ALA A C 1
ATOM 1286 O O . ALA A 1 159 ? 22.559 -9.707 -33.080 1.00 40.16 159 ALA A O 1
ATOM 1287 N N . VAL A 1 160 ? 20.324 -10.077 -32.966 1.00 45.84 160 VAL A N 1
ATOM 1288 C CA . VAL A 1 160 ? 20.307 -11.144 -33.977 1.00 45.84 160 VAL A CA 1
ATOM 1289 C C . VAL A 1 160 ? 20.874 -10.551 -35.255 1.00 45.84 160 VAL A C 1
ATOM 1291 O O . VAL A 1 160 ? 20.253 -9.704 -35.903 1.00 45.84 160 VAL A O 1
ATOM 1294 N N . GLY A 1 161 ? 22.113 -10.941 -35.547 1.00 38.53 161 GLY A N 1
ATOM 1295 C CA . GLY A 1 161 ? 22.855 -10.415 -36.668 1.00 38.53 161 GLY A CA 1
ATOM 1296 C C . GLY A 1 161 ? 22.075 -10.703 -37.936 1.00 38.53 161 GLY A C 1
ATOM 1297 O O . GLY A 1 161 ? 21.580 -11.810 -38.136 1.00 38.53 161 GLY A O 1
ATOM 1298 N N . LYS A 1 162 ? 21.982 -9.694 -38.801 1.00 40.59 162 LYS A N 1
ATOM 1299 C CA . LYS A 1 162 ? 21.643 -9.860 -40.214 1.00 40.59 162 LYS A CA 1
ATOM 1300 C C . LYS A 1 162 ? 22.439 -11.063 -40.745 1.00 40.59 162 LYS A C 1
ATOM 1302 O O . LYS A 1 162 ? 23.648 -10.902 -40.893 1.00 40.59 162 LYS A O 1
ATOM 1307 N N . ARG A 1 163 ? 21.777 -12.223 -40.942 1.00 36.69 163 ARG A N 1
ATOM 1308 C CA . ARG A 1 163 ? 22.393 -13.535 -41.256 1.00 36.69 163 ARG A CA 1
ATOM 1309 C C . ARG A 1 163 ? 23.569 -13.323 -42.221 1.00 36.69 163 ARG A C 1
ATOM 1311 O O . ARG A 1 163 ? 23.365 -12.930 -43.367 1.00 36.69 163 ARG A O 1
ATOM 1318 N N . THR A 1 164 ? 24.787 -13.508 -41.718 1.00 40.53 164 THR A N 1
ATOM 1319 C CA . THR A 1 164 ? 25.977 -13.755 -42.533 1.00 40.53 164 THR A CA 1
ATOM 1320 C C . THR A 1 164 ? 26.193 -15.248 -42.474 1.00 40.53 164 THR A C 1
ATOM 1322 O O . THR A 1 164 ? 26.470 -15.775 -41.395 1.00 40.53 164 THR A O 1
ATOM 1325 N N . ASP A 1 165 ? 25.988 -15.913 -43.603 1.00 41.41 165 ASP A N 1
ATOM 1326 C CA . ASP A 1 165 ? 25.944 -17.367 -43.675 1.00 41.41 165 ASP A CA 1
ATOM 1327 C C . ASP A 1 165 ? 27.244 -17.958 -43.123 1.00 41.41 165 ASP A C 1
ATOM 1329 O O . ASP A 1 165 ? 28.339 -17.685 -43.615 1.00 41.41 165 ASP A O 1
ATOM 1333 N N . THR A 1 166 ? 27.109 -18.698 -42.026 1.00 43.50 166 THR A N 1
ATOM 1334 C CA . THR A 1 166 ? 28.199 -19.389 -41.342 1.00 43.50 166 THR A CA 1
ATOM 1335 C C . THR A 1 166 ? 27.680 -20.797 -41.099 1.00 43.50 166 THR A C 1
ATOM 1337 O O . THR A 1 166 ? 26.752 -20.981 -40.315 1.00 43.50 166 THR A O 1
ATOM 1340 N N . GLU A 1 167 ? 28.188 -21.757 -41.865 1.00 42.66 167 GLU A N 1
ATOM 1341 C CA . GLU A 1 167 ? 27.728 -23.144 -41.828 1.00 42.66 167 GLU A CA 1
ATOM 1342 C C . GLU A 1 167 ? 28.229 -23.797 -40.536 1.00 42.66 167 GLU A C 1
ATOM 1344 O O . GLU A 1 167 ? 29.430 -23.792 -40.261 1.00 42.66 167 GLU A O 1
ATOM 1349 N N . GLU A 1 168 ? 27.313 -24.321 -39.721 1.00 42.91 168 GLU A N 1
ATOM 1350 C CA . GLU A 1 168 ? 27.649 -24.953 -38.446 1.00 42.91 168 GLU A CA 1
ATOM 1351 C C . GLU A 1 168 ? 27.696 -26.475 -38.654 1.00 42.91 168 GLU A C 1
ATOM 1353 O O . GLU A 1 168 ? 26.672 -27.140 -38.834 1.00 42.91 168 GLU A O 1
ATOM 1358 N N . THR A 1 169 ? 28.913 -27.020 -38.719 1.00 46.38 169 THR A N 1
ATOM 1359 C CA . THR A 1 169 ? 29.166 -28.463 -38.789 1.00 46.38 169 THR A CA 1
ATOM 1360 C C . THR A 1 169 ? 29.241 -29.048 -37.385 1.00 46.38 169 THR A C 1
ATOM 1362 O O . THR A 1 169 ? 29.921 -28.514 -36.506 1.00 46.38 169 THR A O 1
ATOM 1365 N N . VAL A 1 170 ? 28.567 -30.177 -37.170 1.00 45.94 170 VAL A N 1
ATOM 1366 C CA . VAL A 1 170 ? 28.643 -30.937 -35.918 1.00 45.94 170 VAL A CA 1
ATOM 1367 C C . VAL A 1 170 ? 29.056 -32.362 -36.250 1.00 45.94 170 VAL A C 1
ATOM 1369 O O . VAL A 1 170 ? 28.360 -33.060 -36.981 1.00 45.94 170 VAL A O 1
ATOM 1372 N N . ALA A 1 171 ? 30.194 -32.797 -35.711 1.00 43.97 171 ALA A N 1
ATOM 1373 C CA . ALA A 1 171 ? 30.620 -34.184 -35.830 1.00 43.97 171 ALA A CA 1
ATOM 1374 C C . ALA A 1 171 ? 29.812 -35.067 -34.867 1.00 43.97 171 ALA A C 1
ATOM 1376 O O . ALA A 1 171 ? 29.733 -34.777 -33.669 1.00 43.97 171 ALA A O 1
ATOM 1377 N N . VAL A 1 172 ? 29.227 -36.140 -35.391 1.00 49.72 172 VAL A N 1
ATOM 1378 C CA . VAL A 1 172 ? 28.452 -37.135 -34.640 1.00 49.72 172 VAL A CA 1
ATOM 1379 C C . VAL A 1 172 ? 29.161 -38.481 -34.784 1.00 49.72 172 VAL A C 1
ATOM 1381 O O . VAL A 1 172 ? 29.669 -38.789 -35.860 1.00 49.72 172 VAL A O 1
ATOM 1384 N N . LEU A 1 173 ? 29.234 -39.270 -33.705 1.00 38.59 173 LEU A N 1
ATOM 1385 C CA . LEU A 1 173 ? 29.665 -40.664 -33.828 1.00 38.59 173 LEU A CA 1
ATOM 1386 C C . LEU A 1 173 ? 28.497 -41.525 -34.301 1.00 38.59 173 LEU A C 1
ATOM 1388 O O . LEU A 1 173 ? 27.404 -41.446 -33.735 1.00 38.59 173 LEU A O 1
ATOM 1392 N N . ASP A 1 174 ? 28.763 -42.356 -35.299 1.00 50.88 174 ASP A N 1
ATOM 1393 C CA . ASP A 1 174 ? 27.883 -43.447 -35.706 1.00 50.88 174 ASP A CA 1
ATOM 1394 C C . ASP A 1 174 ? 28.025 -44.673 -34.776 1.00 50.88 174 ASP A C 1
ATOM 1396 O O . ASP A 1 174 ? 28.862 -44.710 -33.869 1.00 50.88 174 ASP A O 1
ATOM 1400 N N . ASP A 1 175 ? 27.157 -45.671 -34.970 1.00 50.78 175 ASP A N 1
ATOM 1401 C CA . ASP A 1 175 ? 27.099 -46.896 -34.148 1.00 50.78 175 ASP A CA 1
ATOM 1402 C C . ASP A 1 175 ? 28.260 -47.875 -34.461 1.00 50.78 175 ASP A C 1
ATOM 1404 O O . ASP A 1 175 ? 28.518 -48.808 -33.699 1.00 50.78 175 ASP A O 1
ATOM 1408 N N . ASP A 1 176 ? 28.993 -47.641 -35.561 1.00 52.03 176 ASP A N 1
ATOM 1409 C CA . ASP A 1 176 ? 30.197 -48.389 -35.956 1.00 52.03 176 ASP A CA 1
ATOM 1410 C C . ASP A 1 176 ? 31.489 -47.773 -35.362 1.00 52.03 176 ASP A C 1
ATOM 1412 O O . ASP A 1 176 ? 32.499 -48.468 -35.197 1.00 52.03 176 ASP A O 1
ATOM 1416 N N . GLY A 1 177 ? 31.447 -46.497 -34.961 1.00 47.97 177 GLY A N 1
ATOM 1417 C CA . GLY A 1 177 ? 32.485 -45.795 -34.206 1.00 47.97 177 GLY A CA 1
ATOM 1418 C C . GLY A 1 177 ? 33.385 -44.857 -35.017 1.00 47.97 177 GLY A C 1
ATOM 1419 O O . GLY A 1 177 ? 34.437 -44.460 -34.500 1.00 47.97 177 GLY A O 1
ATOM 1420 N N . GLU A 1 178 ? 33.011 -44.491 -36.246 1.00 48.97 178 GLU A N 1
ATOM 1421 C CA . GLU A 1 178 ? 33.653 -43.389 -36.976 1.00 48.97 178 GLU A CA 1
ATOM 1422 C C . GLU A 1 178 ? 32.978 -42.035 -36.641 1.00 48.97 178 GLU A C 1
ATOM 1424 O O . GLU A 1 178 ? 32.095 -41.942 -35.785 1.00 48.97 178 GLU A O 1
ATOM 1429 N N . LEU A 1 179 ? 33.495 -40.939 -37.208 1.00 44.03 179 LEU A N 1
ATOM 1430 C CA . LEU A 1 179 ? 33.030 -39.568 -36.960 1.00 44.03 179 LEU A CA 1
ATOM 1431 C C . LEU A 1 179 ? 32.544 -38.954 -38.276 1.00 44.03 179 LEU A C 1
ATOM 1433 O O . LEU A 1 179 ? 33.363 -38.489 -39.071 1.00 44.03 179 LEU A O 1
ATOM 1437 N N . GLU A 1 180 ? 31.228 -38.907 -38.488 1.00 46.44 180 GLU A N 1
ATOM 1438 C CA . GLU A 1 180 ? 30.636 -38.174 -39.611 1.00 46.44 180 GLU A CA 1
ATOM 1439 C C . GLU A 1 180 ? 30.462 -36.688 -39.261 1.00 46.44 180 GLU A C 1
ATOM 1441 O O . 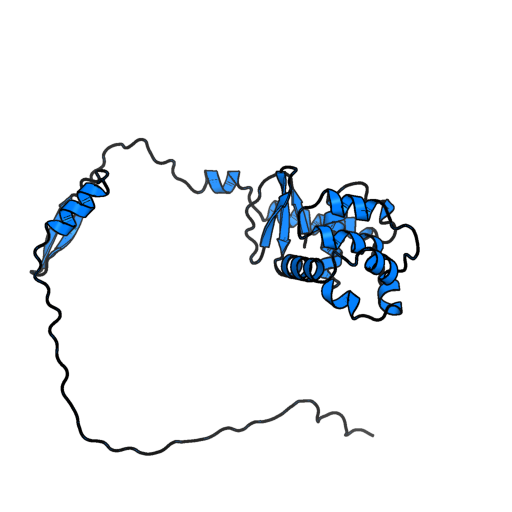GLU A 1 180 ? 29.855 -36.325 -38.250 1.00 46.44 180 GLU A O 1
ATOM 1446 N N . GLU A 1 181 ? 30.975 -35.801 -40.120 1.00 45.53 181 GLU A N 1
ATOM 1447 C CA . GLU A 1 181 ? 30.738 -34.356 -40.028 1.00 45.53 181 GLU A CA 1
ATOM 1448 C C . GLU A 1 181 ? 29.383 -34.000 -40.657 1.00 45.53 181 GLU A C 1
ATOM 1450 O O . GLU A 1 181 ? 29.251 -33.882 -41.876 1.00 45.53 181 GLU A O 1
ATOM 1455 N N . VAL A 1 182 ? 28.363 -33.792 -39.820 1.00 49.56 182 VAL A N 1
ATOM 1456 C CA . VAL A 1 182 ? 27.022 -33.408 -40.271 1.00 49.56 182 VAL A CA 1
ATOM 1457 C C . VAL A 1 182 ? 26.948 -31.887 -40.429 1.00 49.56 182 VAL A C 1
ATOM 1459 O O . VAL A 1 182 ? 26.905 -31.135 -39.452 1.00 49.56 182 VAL A O 1
ATOM 1462 N N . THR A 1 183 ? 26.920 -31.413 -41.675 1.00 44.84 183 THR A N 1
ATOM 1463 C CA . THR A 1 183 ? 26.730 -29.991 -42.008 1.00 44.84 183 THR A CA 1
ATOM 1464 C C . THR A 1 183 ? 25.260 -29.600 -41.872 1.00 44.84 183 THR A C 1
ATOM 1466 O O . THR A 1 183 ? 24.445 -29.960 -42.724 1.00 44.84 183 THR A O 1
ATOM 1469 N N . PHE A 1 184 ? 24.895 -28.832 -40.840 1.00 45.22 184 PHE A N 1
ATOM 1470 C CA . PHE A 1 184 ? 23.507 -28.402 -40.678 1.00 45.22 184 PHE A CA 1
ATOM 1471 C C . PHE A 1 184 ? 23.204 -27.169 -41.541 1.00 45.22 184 PHE A C 1
ATOM 1473 O O . PHE A 1 184 ? 23.450 -26.023 -41.157 1.00 45.22 184 PHE A O 1
ATOM 1480 N N . THR A 1 185 ? 22.630 -27.393 -42.723 1.00 49.06 185 THR A N 1
ATOM 1481 C CA . THR A 1 185 ? 22.096 -26.325 -43.576 1.00 49.06 185 THR A CA 1
ATOM 1482 C C . THR A 1 185 ? 20.829 -25.739 -42.943 1.00 49.06 185 THR A C 1
ATOM 1484 O O . THR A 1 185 ? 19.710 -26.169 -43.213 1.00 49.06 185 THR A O 1
ATOM 1487 N N . GLY A 1 186 ? 21.020 -24.743 -42.070 1.00 48.88 186 GLY A N 1
ATOM 1488 C CA . GLY A 1 186 ? 19.985 -24.079 -41.264 1.00 48.88 186 GLY A CA 1
ATOM 1489 C C . GLY A 1 186 ? 19.002 -23.198 -42.044 1.00 48.88 186 GLY A C 1
ATOM 1490 O O . GLY A 1 186 ? 18.840 -22.015 -41.728 1.00 48.88 186 GLY A O 1
ATOM 1491 N N . GLY A 1 187 ? 18.360 -23.773 -43.062 1.00 48.78 187 GLY A N 1
ATOM 1492 C CA . GLY A 1 187 ? 17.174 -23.232 -43.713 1.00 48.78 187 GLY A CA 1
ATOM 1493 C C . GLY A 1 187 ? 15.941 -23.364 -42.817 1.00 48.78 187 GLY A C 1
ATOM 1494 O O . GLY A 1 187 ? 15.818 -24.298 -42.025 1.00 48.78 187 GLY A O 1
ATOM 1495 N N . ASP A 1 188 ? 15.023 -22.410 -42.940 1.00 51.00 188 ASP A N 1
ATOM 1496 C CA . ASP A 1 188 ? 13.818 -22.357 -42.115 1.00 51.00 188 ASP A CA 1
ATOM 1497 C C . ASP A 1 188 ? 12.762 -23.330 -42.683 1.00 51.00 188 ASP A C 1
ATOM 1499 O O . ASP A 1 188 ? 11.978 -22.959 -43.557 1.00 51.00 188 ASP A O 1
ATOM 1503 N N . TYR A 1 189 ? 12.769 -24.587 -42.220 1.00 56.09 189 TYR A N 1
ATOM 1504 C CA . TYR A 1 189 ? 11.788 -25.612 -42.611 1.00 56.09 189 TYR A CA 1
ATOM 1505 C C . TYR A 1 189 ? 10.355 -25.154 -42.312 1.00 56.09 189 TYR A C 1
ATOM 1507 O O . TYR A 1 189 ? 10.062 -24.698 -41.201 1.00 56.09 189 TYR A O 1
ATOM 1515 N N . SER A 1 190 ? 9.439 -25.301 -43.275 1.00 58.12 190 SER A N 1
ATOM 1516 C CA . SER A 1 190 ? 8.026 -25.030 -43.013 1.00 58.12 190 SER A CA 1
ATOM 1517 C C . SER A 1 190 ? 7.402 -26.150 -42.174 1.00 58.12 190 SER A C 1
ATOM 1519 O O . SER A 1 190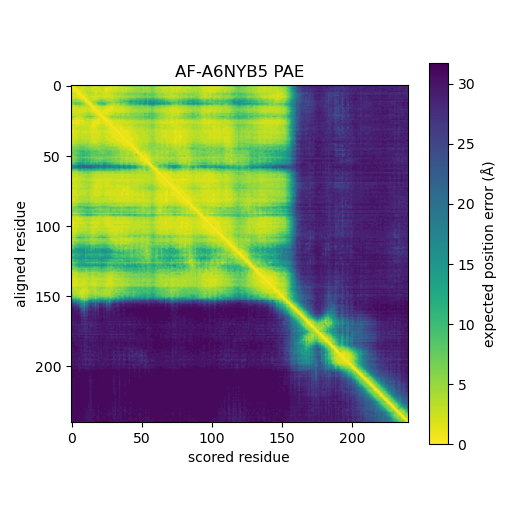 ? 7.904 -27.276 -42.113 1.00 58.12 190 SER A O 1
ATOM 1521 N N . MET A 1 191 ? 6.272 -25.858 -41.525 1.00 54.75 191 MET A N 1
ATOM 1522 C CA . MET A 1 191 ? 5.567 -26.878 -40.743 1.00 54.75 191 MET A CA 1
ATOM 1523 C C . MET A 1 191 ? 5.007 -28.009 -41.627 1.00 54.75 191 MET A C 1
ATOM 1525 O O . MET A 1 191 ? 4.842 -29.126 -41.142 1.00 54.75 191 MET A O 1
ATOM 1529 N N . ASP A 1 192 ? 4.771 -27.734 -42.915 1.00 60.41 192 ASP A N 1
ATOM 1530 C CA . ASP A 1 192 ? 4.333 -28.721 -43.904 1.00 60.41 192 ASP A CA 1
ATOM 1531 C C . ASP A 1 192 ? 5.505 -29.605 -44.381 1.00 60.41 192 ASP A C 1
ATOM 1533 O O . ASP A 1 192 ? 5.324 -30.810 -44.551 1.00 60.41 192 ASP A O 1
ATOM 1537 N N . ASP A 1 193 ? 6.725 -29.058 -44.508 1.00 65.62 193 ASP A N 1
ATOM 1538 C CA . ASP A 1 193 ? 7.931 -29.859 -44.797 1.00 65.62 193 ASP A CA 1
ATOM 1539 C C . ASP A 1 193 ? 8.186 -30.876 -43.672 1.00 65.62 193 ASP A C 1
ATOM 1541 O O . ASP A 1 193 ? 8.409 -32.058 -43.936 1.00 65.62 193 ASP A O 1
ATOM 1545 N N . LEU A 1 194 ? 8.078 -30.431 -42.414 1.00 58.19 194 LEU A N 1
ATOM 1546 C CA . LEU A 1 194 ? 8.216 -31.274 -41.220 1.00 58.19 194 LEU A CA 1
ATOM 1547 C C . LEU A 1 194 ? 7.164 -32.392 -41.150 1.00 58.19 194 LEU A C 1
ATOM 1549 O O . LEU A 1 194 ? 7.506 -33.521 -40.802 1.00 58.19 194 LEU A O 1
ATOM 1553 N N . MET A 1 195 ? 5.910 -32.107 -41.519 1.00 65.56 195 MET A N 1
ATOM 1554 C CA . MET A 1 195 ? 4.871 -33.137 -41.668 1.00 65.56 195 MET A CA 1
ATOM 1555 C C . MET A 1 195 ? 5.241 -34.136 -42.776 1.00 65.56 195 MET A C 1
ATOM 1557 O O . MET A 1 195 ? 5.153 -35.343 -42.570 1.00 65.56 195 MET A O 1
ATOM 1561 N N . SER A 1 196 ? 5.723 -33.651 -43.926 1.00 65.75 196 SER A N 1
ATOM 1562 C CA . SER A 1 196 ? 6.086 -34.509 -45.063 1.00 65.75 196 SER A CA 1
ATOM 1563 C C . SER A 1 196 ? 7.268 -35.444 -44.772 1.00 65.75 196 SER A C 1
ATOM 1565 O O . SER A 1 196 ? 7.284 -36.574 -45.255 1.00 65.75 196 SER A O 1
ATOM 1567 N N . MET A 1 197 ? 8.230 -35.013 -43.946 1.00 61.25 197 MET A N 1
ATOM 1568 C CA . MET A 1 197 ? 9.324 -35.867 -43.471 1.00 61.25 197 MET A CA 1
ATOM 1569 C C . MET A 1 197 ? 8.849 -36.935 -42.481 1.00 61.25 197 MET A C 1
ATOM 1571 O O . MET A 1 197 ? 9.402 -38.033 -42.476 1.00 61.25 197 MET A O 1
ATOM 1575 N N . LEU A 1 198 ? 7.830 -36.640 -41.667 1.00 56.97 198 LEU A N 1
ATOM 1576 C CA . LEU A 1 198 ? 7.264 -37.600 -40.720 1.00 56.97 198 LEU A CA 1
ATOM 1577 C C . LEU A 1 198 ? 6.474 -38.703 -41.445 1.00 56.97 198 LEU A C 1
ATOM 1579 O O . LEU A 1 198 ? 6.702 -39.879 -41.178 1.00 56.97 198 LEU A O 1
ATOM 1583 N N . ASP A 1 199 ? 5.638 -38.335 -42.422 1.00 56.72 199 ASP A N 1
ATOM 1584 C CA . ASP A 1 199 ? 4.901 -39.282 -43.281 1.00 56.72 199 ASP A CA 1
ATOM 1585 C C . ASP A 1 199 ? 5.821 -40.086 -44.230 1.00 56.72 199 ASP A C 1
ATOM 1587 O O . ASP A 1 199 ? 5.420 -41.122 -44.764 1.00 56.72 199 ASP A O 1
ATOM 1591 N N . ALA A 1 200 ? 7.058 -39.628 -44.457 1.00 54.88 200 ALA A N 1
ATOM 1592 C CA . ALA A 1 200 ? 8.065 -40.334 -45.254 1.00 54.88 200 ALA A CA 1
ATOM 1593 C C . ALA A 1 200 ? 8.887 -41.365 -44.452 1.00 54.88 200 ALA A C 1
ATOM 1595 O O . ALA A 1 200 ? 9.631 -42.147 -45.052 1.00 54.88 200 ALA A O 1
ATOM 1596 N N . ALA A 1 201 ? 8.773 -41.389 -43.120 1.00 42.88 201 ALA A N 1
ATOM 1597 C CA . ALA A 1 201 ? 9.435 -42.387 -42.288 1.00 42.88 201 ALA A CA 1
ATOM 1598 C C . ALA A 1 201 ? 8.700 -43.743 -42.393 1.00 42.88 201 ALA A C 1
ATOM 1600 O O . ALA A 1 201 ? 7.492 -43.803 -42.162 1.00 42.88 201 ALA A O 1
ATOM 1601 N N . PRO A 1 202 ? 9.382 -44.856 -42.728 1.00 42.72 202 PRO A N 1
ATOM 1602 C CA . PRO A 1 202 ? 8.716 -46.147 -42.868 1.00 42.72 202 PRO A CA 1
ATOM 1603 C C . PRO A 1 202 ? 8.226 -46.675 -41.511 1.00 42.72 202 PRO A C 1
ATOM 1605 O O . PRO A 1 202 ? 9.016 -46.827 -40.578 1.00 42.72 202 PRO A O 1
ATOM 1608 N N . GLU A 1 203 ? 6.936 -47.020 -41.413 1.00 50.72 203 GLU A N 1
ATOM 1609 C CA . GLU A 1 203 ? 6.355 -47.685 -40.237 1.00 50.72 203 GLU A CA 1
ATOM 1610 C C . GLU A 1 203 ? 7.041 -49.045 -39.991 1.00 50.72 203 GLU A C 1
ATOM 1612 O O . GLU A 1 203 ? 6.721 -50.051 -40.626 1.00 50.72 203 GLU A O 1
ATOM 1617 N N . GLY A 1 204 ? 8.026 -49.069 -39.085 1.00 49.47 204 GLY A N 1
ATOM 1618 C CA . GLY A 1 204 ? 8.935 -50.214 -38.932 1.00 49.47 204 GLY A CA 1
ATOM 1619 C C . GLY A 1 204 ? 9.585 -50.384 -37.556 1.00 49.47 204 GLY A C 1
ATOM 1620 O O . GLY A 1 204 ? 10.560 -51.120 -37.445 1.00 49.47 204 GLY A O 1
ATOM 1621 N N . ALA A 1 205 ? 9.064 -49.732 -36.510 1.00 41.16 205 ALA A N 1
ATOM 1622 C CA . ALA A 1 205 ? 9.583 -49.811 -35.138 1.00 41.16 205 ALA A CA 1
ATOM 1623 C C . ALA A 1 205 ? 8.524 -50.365 -34.163 1.00 41.16 205 ALA A C 1
ATOM 1625 O O . ALA A 1 205 ? 7.972 -49.644 -33.332 1.00 41.16 205 ALA A O 1
ATOM 1626 N N . GLY A 1 206 ? 8.203 -51.656 -34.295 1.00 34.34 206 GLY A N 1
ATOM 1627 C CA . GLY A 1 206 ? 7.287 -52.350 -33.383 1.00 34.34 206 GLY A CA 1
ATOM 1628 C C . GLY A 1 206 ? 7.901 -52.548 -31.993 1.00 34.34 206 GLY A C 1
ATOM 1629 O O . GLY A 1 206 ? 9.010 -53.064 -31.873 1.00 34.34 206 GLY A O 1
ATOM 1630 N N . ILE A 1 207 ? 7.176 -52.161 -30.940 1.00 40.56 207 ILE A N 1
ATOM 1631 C CA . ILE A 1 207 ? 7.606 -52.330 -29.542 1.00 40.56 207 ILE A CA 1
ATOM 1632 C C . ILE A 1 207 ? 7.132 -53.700 -29.028 1.00 40.56 207 ILE A C 1
ATOM 1634 O O . ILE A 1 207 ? 6.184 -53.791 -28.249 1.00 40.56 207 ILE A O 1
ATOM 1638 N N . ASP A 1 208 ? 7.791 -54.768 -29.481 1.00 32.94 208 ASP A N 1
ATOM 1639 C CA . ASP A 1 208 ? 7.577 -56.132 -28.980 1.00 32.94 208 ASP A CA 1
ATOM 1640 C C . ASP A 1 208 ? 8.609 -56.485 -27.894 1.00 32.94 208 ASP A C 1
ATOM 1642 O O . ASP A 1 208 ? 9.813 -56.540 -28.139 1.00 32.94 208 ASP A O 1
ATOM 1646 N N . GLY A 1 209 ? 8.128 -56.753 -26.677 1.00 32.72 209 GLY A N 1
ATOM 1647 C CA . GLY A 1 209 ? 8.952 -57.109 -25.516 1.00 32.72 209 GLY A CA 1
ATOM 1648 C C . GLY A 1 209 ? 8.086 -57.619 -24.365 1.00 32.72 209 GLY A C 1
ATOM 1649 O O . GLY A 1 209 ? 7.618 -56.839 -23.540 1.00 32.72 209 GLY A O 1
ATOM 1650 N N . ALA A 1 210 ? 7.806 -58.924 -24.357 1.00 32.97 210 ALA A N 1
ATOM 1651 C CA . ALA A 1 210 ? 6.820 -59.542 -23.468 1.00 32.97 210 ALA A CA 1
ATOM 1652 C C . ALA A 1 210 ? 7.345 -59.834 -22.045 1.00 32.97 210 ALA A C 1
ATOM 1654 O O . ALA A 1 210 ? 8.548 -59.876 -21.800 1.00 32.97 210 ALA A O 1
ATOM 1655 N N . ALA A 1 211 ? 6.413 -60.063 -21.114 1.00 35.31 211 ALA A N 1
ATOM 1656 C CA . ALA A 1 211 ? 6.683 -60.405 -19.715 1.00 35.31 211 ALA A CA 1
ATOM 1657 C C . ALA A 1 211 ? 6.930 -61.913 -19.488 1.00 35.31 211 ALA A C 1
ATOM 1659 O O . ALA A 1 211 ? 6.543 -62.741 -20.315 1.00 35.31 211 ALA A O 1
ATOM 1660 N N . SER A 1 212 ? 7.512 -62.262 -18.333 1.00 33.41 212 SER A N 1
ATOM 1661 C CA . SER A 1 212 ? 7.595 -63.641 -17.824 1.00 33.41 212 SER A CA 1
ATOM 1662 C C . SER A 1 212 ? 7.774 -63.702 -16.300 1.00 33.41 212 SER A C 1
ATOM 1664 O O . SER A 1 212 ? 8.657 -63.027 -15.771 1.00 33.41 212 SER A O 1
ATOM 1666 N N . ASP A 1 213 ? 6.992 -64.561 -15.646 1.00 32.41 213 ASP A N 1
ATOM 1667 C CA . ASP A 1 213 ? 6.925 -64.810 -14.194 1.00 32.41 213 ASP A CA 1
ATOM 1668 C C . ASP A 1 213 ? 7.654 -66.130 -13.800 1.00 32.41 213 ASP A C 1
ATOM 1670 O O . ASP A 1 213 ? 7.917 -66.966 -14.669 1.00 32.41 213 ASP A O 1
ATOM 1674 N N . ASP A 1 214 ? 7.994 -66.433 -12.538 1.00 34.25 214 ASP A N 1
ATOM 1675 C CA . ASP A 1 214 ? 7.840 -65.660 -11.285 1.00 34.25 214 ASP A CA 1
ATOM 1676 C C . ASP A 1 214 ? 9.236 -65.363 -10.649 1.00 34.25 214 ASP A C 1
ATOM 1678 O O . ASP A 1 214 ? 9.915 -64.488 -11.184 1.00 34.25 214 ASP A O 1
ATOM 1682 N N . ASP A 1 215 ? 9.838 -66.023 -9.643 1.00 31.92 215 ASP A N 1
ATOM 1683 C CA . ASP A 1 215 ? 9.435 -67.047 -8.657 1.00 31.92 215 ASP A CA 1
ATOM 1684 C C . ASP A 1 215 ? 10.412 -66.996 -7.438 1.00 31.92 215 ASP A C 1
ATOM 1686 O O . ASP A 1 215 ? 11.511 -66.444 -7.540 1.00 31.92 215 ASP A O 1
ATOM 1690 N N . ASP A 1 216 ? 10.039 -67.636 -6.324 1.00 31.77 216 ASP A N 1
ATOM 1691 C CA . ASP A 1 216 ? 10.781 -67.884 -5.063 1.00 31.77 216 ASP A CA 1
ATOM 1692 C C . ASP A 1 216 ? 11.128 -66.699 -4.110 1.00 31.77 216 ASP A C 1
ATOM 1694 O O . ASP A 1 216 ? 11.644 -65.644 -4.481 1.00 31.77 216 ASP A O 1
ATOM 1698 N N . VAL A 1 217 ? 10.865 -66.903 -2.807 1.00 36.47 217 VAL A N 1
ATOM 1699 C CA . VAL A 1 217 ? 10.891 -65.882 -1.728 1.00 36.47 217 VAL A CA 1
ATOM 1700 C C . VAL A 1 217 ? 11.467 -66.463 -0.425 1.00 36.47 217 VAL A C 1
ATOM 1702 O O . VAL A 1 217 ? 11.131 -67.587 -0.052 1.00 36.47 217 VAL A O 1
ATOM 1705 N N . PRO A 1 218 ? 12.258 -65.687 0.346 1.00 36.88 218 PRO A N 1
ATOM 1706 C CA . PRO A 1 218 ? 11.967 -65.608 1.786 1.00 36.88 218 PRO A CA 1
ATOM 1707 C C . PRO A 1 218 ? 12.102 -64.197 2.401 1.00 36.88 218 PRO A C 1
ATOM 1709 O O . PRO A 1 218 ? 13.100 -63.502 2.216 1.00 36.88 218 PRO A O 1
ATOM 1712 N N . ASP A 1 219 ? 11.107 -63.830 3.214 1.00 36.50 219 ASP A N 1
ATOM 1713 C CA . ASP A 1 219 ? 11.103 -62.683 4.143 1.00 36.50 219 ASP A CA 1
ATOM 1714 C C . ASP A 1 219 ? 12.061 -62.916 5.339 1.00 36.50 219 ASP A C 1
ATOM 1716 O O . ASP A 1 219 ? 12.355 -64.073 5.672 1.00 36.50 219 ASP A O 1
ATOM 1720 N N . PRO A 1 220 ? 12.561 -61.853 6.005 1.00 39.75 220 PRO A N 1
ATOM 1721 C CA . PRO A 1 220 ? 12.119 -61.661 7.395 1.00 39.75 220 PRO A CA 1
ATOM 1722 C C . PRO A 1 220 ? 12.010 -60.197 7.891 1.00 39.75 220 PRO A C 1
ATOM 1724 O O . PRO A 1 220 ? 13.022 -59.512 8.027 1.00 39.75 220 PRO A O 1
ATOM 1727 N N . GLU A 1 221 ? 10.791 -59.826 8.300 1.00 43.81 221 GLU A N 1
ATOM 1728 C CA . GLU A 1 221 ? 10.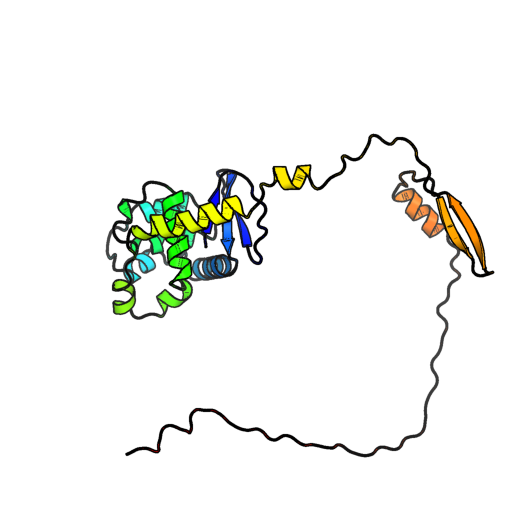349 -58.973 9.434 1.00 43.81 221 GLU A CA 1
ATOM 1729 C C . GLU A 1 221 ? 11.071 -57.646 9.851 1.00 43.81 221 GLU A C 1
ATOM 1731 O O . GLU A 1 221 ? 12.287 -57.475 9.757 1.00 43.81 221 GLU A O 1
ATOM 1736 N N . PRO A 1 222 ? 10.320 -56.656 10.396 1.00 46.34 222 PRO A N 1
ATOM 1737 C CA . PRO A 1 222 ? 10.803 -55.282 10.578 1.00 46.34 222 PRO A CA 1
ATOM 1738 C C . PRO A 1 222 ? 11.465 -54.982 11.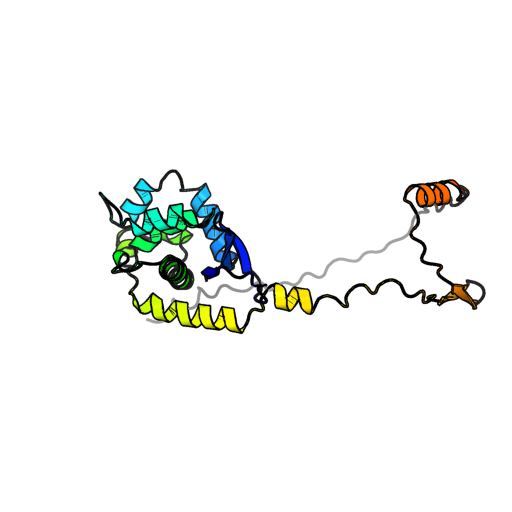937 1.00 46.34 222 PRO A C 1
ATOM 1740 O O . PRO A 1 222 ? 11.014 -55.421 12.994 1.00 46.34 222 PRO A O 1
ATOM 1743 N N . ALA A 1 223 ? 12.447 -54.074 11.926 1.00 37.59 223 ALA A N 1
ATOM 1744 C CA . ALA A 1 223 ? 12.984 -53.431 13.129 1.00 37.59 223 ALA A CA 1
ATOM 1745 C C . ALA A 1 223 ? 12.312 -52.063 13.387 1.00 37.59 223 ALA A C 1
ATOM 1747 O O . ALA A 1 223 ? 12.601 -51.082 12.700 1.00 37.59 223 ALA A O 1
ATOM 1748 N N . ASP A 1 224 ? 11.430 -51.986 14.390 1.00 37.66 224 ASP A N 1
ATOM 1749 C CA . ASP A 1 224 ? 10.885 -50.725 14.922 1.00 37.66 224 ASP A CA 1
ATOM 1750 C C . ASP A 1 224 ? 11.786 -50.193 16.045 1.00 37.66 224 ASP A C 1
ATOM 1752 O O . ASP A 1 224 ? 12.035 -50.902 17.019 1.00 37.66 224 ASP A O 1
ATOM 1756 N N . ASP A 1 225 ? 12.224 -48.933 15.955 1.00 39.84 225 ASP A N 1
ATOM 1757 C CA . ASP A 1 225 ? 12.611 -48.177 17.149 1.00 39.84 225 ASP A CA 1
ATOM 1758 C C . ASP A 1 225 ? 12.362 -46.664 16.984 1.00 39.84 225 ASP A C 1
ATOM 1760 O O . ASP A 1 225 ? 12.929 -45.982 16.123 1.00 39.84 225 ASP A O 1
ATOM 1764 N N . ARG A 1 226 ? 11.486 -46.119 17.837 1.00 42.88 226 ARG A N 1
ATOM 1765 C CA . ARG A 1 226 ? 11.193 -44.682 17.952 1.00 42.88 226 ARG A CA 1
ATOM 1766 C C . ARG A 1 226 ? 11.073 -44.254 19.415 1.00 42.88 226 ARG A C 1
ATOM 1768 O O . ARG A 1 226 ? 10.024 -44.468 20.029 1.00 42.88 226 ARG A O 1
ATOM 1775 N N . PRO A 1 227 ? 12.009 -43.439 19.923 1.00 40.81 227 PRO A N 1
ATOM 1776 C CA . PRO A 1 227 ? 11.785 -42.661 21.139 1.00 40.81 227 PRO A CA 1
ATOM 1777 C C . PRO A 1 227 ? 11.139 -41.295 20.827 1.00 40.81 227 PRO A C 1
ATOM 1779 O O . PRO A 1 227 ? 11.808 -40.329 20.464 1.00 40.81 227 PRO A O 1
ATOM 1782 N N . LYS A 1 228 ? 9.817 -41.164 21.016 1.00 43.03 228 LYS A N 1
ATOM 1783 C CA . LYS A 1 228 ? 9.135 -39.849 21.031 1.00 43.03 228 LYS A CA 1
ATOM 1784 C C . LYS A 1 228 ? 9.306 -39.155 22.392 1.00 43.03 228 LYS A C 1
ATOM 1786 O O . LYS A 1 228 ? 8.643 -39.547 23.353 1.00 43.03 228 LYS A O 1
ATOM 1791 N N . ALA A 1 229 ? 10.069 -38.062 22.476 1.00 38.12 229 ALA A N 1
ATOM 1792 C CA . ALA A 1 229 ? 10.019 -37.143 23.625 1.00 38.12 229 ALA A CA 1
ATOM 1793 C C . ALA A 1 229 ? 10.577 -35.741 23.304 1.00 38.12 229 ALA A C 1
ATOM 1795 O O . ALA A 1 229 ? 11.502 -35.633 22.513 1.00 38.12 229 ALA A O 1
ATOM 1796 N N . LYS A 1 230 ? 10.111 -34.632 23.904 1.00 45.50 230 LYS A N 1
ATOM 1797 C CA . LYS A 1 230 ? 8.865 -34.334 24.657 1.00 45.50 230 LYS A CA 1
ATOM 1798 C C . LYS A 1 230 ? 8.627 -32.808 24.597 1.00 45.50 230 LYS A C 1
ATOM 1800 O O . LYS A 1 230 ? 9.572 -32.049 24.418 1.00 45.50 230 LYS A O 1
ATOM 1805 N N . SER A 1 231 ? 7.381 -32.350 24.756 1.00 40.03 231 SER A N 1
ATOM 1806 C CA . SER A 1 231 ? 7.051 -30.911 24.719 1.00 40.03 231 SER A CA 1
ATOM 1807 C C . SER A 1 231 ? 7.652 -30.135 25.903 1.00 40.03 231 SER A C 1
ATOM 1809 O O . SER A 1 231 ? 7.565 -30.580 27.049 1.00 40.03 231 SER A O 1
ATOM 1811 N N . GLY A 1 232 ? 8.203 -28.944 25.638 1.00 41.66 232 GLY A N 1
ATOM 1812 C CA . GLY A 1 232 ? 8.892 -28.095 26.624 1.00 41.66 232 GLY A CA 1
ATOM 1813 C C . GLY A 1 232 ? 8.006 -27.455 27.705 1.00 41.66 232 GLY A C 1
ATOM 1814 O O . GLY A 1 232 ? 8.519 -26.783 28.595 1.00 41.66 232 GLY A O 1
ATOM 1815 N N . PHE A 1 233 ? 6.688 -27.672 27.682 1.00 43.91 233 PHE A N 1
ATOM 1816 C CA . PHE A 1 233 ? 5.734 -27.010 28.587 1.00 43.91 233 PHE A CA 1
ATOM 1817 C C . PHE A 1 233 ? 5.689 -27.583 30.025 1.00 43.91 233 PHE A C 1
ATOM 1819 O O . PHE A 1 233 ? 4.831 -27.208 30.820 1.00 43.91 233 PHE A O 1
ATOM 1826 N N . SER A 1 234 ? 6.597 -28.503 30.377 1.00 42.59 234 SER A N 1
ATOM 1827 C CA . SER A 1 234 ? 6.580 -29.242 31.654 1.00 42.59 234 SER A CA 1
ATOM 1828 C C . SER A 1 234 ? 7.533 -28.704 32.740 1.00 42.59 234 SER A C 1
ATOM 1830 O O . SER A 1 234 ? 7.537 -29.240 33.846 1.00 42.59 234 SER A O 1
ATOM 1832 N N . MET A 1 235 ? 8.350 -27.684 32.451 1.00 48.06 235 MET A N 1
ATOM 1833 C CA . MET A 1 235 ? 9.479 -27.260 33.308 1.00 48.06 235 MET A CA 1
ATOM 1834 C C . MET A 1 235 ? 9.171 -26.128 34.314 1.00 48.06 235 MET A C 1
ATOM 1836 O O . MET A 1 235 ? 10.047 -25.753 35.086 1.00 48.06 235 MET A O 1
ATOM 1840 N N . LEU A 1 236 ? 7.955 -25.565 34.337 1.00 47.75 236 LEU A N 1
ATOM 1841 C CA . LEU A 1 236 ? 7.629 -24.339 35.101 1.00 47.75 236 LEU A CA 1
ATOM 1842 C C . LEU A 1 236 ? 6.562 -24.520 36.198 1.00 47.75 236 LEU A C 1
ATOM 1844 O O . LEU A 1 236 ? 5.784 -23.617 36.499 1.00 47.75 236 LEU A O 1
ATOM 1848 N N . ARG A 1 237 ? 6.535 -25.693 36.842 1.00 47.38 237 ARG A N 1
ATOM 1849 C CA . ARG A 1 237 ? 5.673 -25.965 38.011 1.00 47.38 237 ARG A CA 1
ATOM 1850 C C . ARG A 1 237 ? 6.465 -26.593 39.166 1.00 47.38 237 ARG A C 1
ATOM 1852 O O . ARG A 1 237 ? 6.097 -27.645 39.676 1.00 47.38 237 ARG A O 1
ATOM 1859 N N . GLY A 1 238 ? 7.583 -25.957 39.536 1.00 41.38 238 GLY A N 1
ATOM 1860 C CA . GLY A 1 238 ? 8.590 -26.558 40.422 1.00 41.38 238 GLY A CA 1
ATOM 1861 C C . GLY A 1 238 ? 9.521 -25.612 41.194 1.00 41.38 238 GLY A C 1
ATOM 1862 O O . GLY A 1 238 ? 10.544 -26.081 41.675 1.00 41.38 238 GLY A O 1
ATOM 1863 N N . LEU A 1 239 ? 9.199 -24.321 41.340 1.00 42.25 239 LEU A N 1
ATOM 1864 C CA . LEU A 1 239 ? 9.820 -23.464 42.363 1.00 42.25 239 LEU A CA 1
ATOM 1865 C C . LEU A 1 239 ? 8.729 -22.772 43.186 1.00 42.25 239 LEU A C 1
ATOM 1867 O O . LEU A 1 239 ? 7.724 -22.317 42.633 1.00 42.25 239 LEU A O 1
ATOM 1871 N N . LYS A 1 240 ? 8.929 -22.750 44.504 1.00 39.12 240 LYS A N 1
ATOM 1872 C CA . LYS A 1 240 ? 8.040 -22.190 45.520 1.00 39.12 240 LYS A CA 1
ATOM 1873 C C . LYS A 1 240 ? 8.868 -21.803 46.744 1.00 39.12 240 LYS A C 1
ATOM 1875 O O . LYS A 1 240 ? 9.895 -22.485 46.951 1.00 39.12 240 LYS A O 1
#

pLDDT: mean 70.85, std 20.89, range [31.77, 95.06]

Solvent-accessible surface area (backbone atoms only — not comparable to full-atom values): 15171 Å² total; per-residue (Å²): 79,39,46,76,38,76,65,62,63,49,77,75,59,83,63,58,44,75,48,67,26,97,88,62,34,32,39,41,29,35,43,81,54,53,60,42,27,49,55,48,32,77,74,38,63,95,40,52,82,54,50,44,41,59,62,69,35,87,71,82,72,65,66,56,25,62,48,42,43,71,74,40,43,89,49,56,24,69,52,18,72,60,46,75,42,32,55,68,40,84,75,46,86,46,72,61,56,48,40,21,44,53,14,48,47,53,73,78,46,60,75,75,54,51,80,77,46,57,58,78,56,48,62,64,54,67,42,59,68,63,35,63,59,61,24,46,62,52,48,56,48,49,64,71,73,29,51,41,42,66,62,49,61,68,68,71,46,82,75,84,66,81,85,69,94,71,85,54,68,47,73,42,71,54,100,89,66,58,75,49,73,46,68,52,80,86,67,89,76,49,76,66,56,56,49,52,56,58,74,65,52,77,97,77,82,80,92,82,81,86,88,86,86,89,80,92,86,84,87,82,87,86,89,86,86,80,91,89,82,78,80,83,87,75,79,86,84,82,85,133

Sequence (240 aa):
MLVRSKTRYVPTAVNMIVLQGEDGTYYYLHRALYDQCVVLRDQYINLLPSFYKLFGFEGEHPEVCDRFMREVPEPLDILGPFLSIVTGCEELDNMDDMCGAISSMSMTVDFRKMFKVPASVRSSIKFSLSVREEYRVQWDRFFMETPTLDQVSFSGAPAVGKRTDTEETVAVLDDDGELEEVTFTGGDYSMDDLMSMLDAAPEGAGIDGAASDDDDVPDPEPADDRPKAKSGFSMLRGLK

Foldseek 3Di:
DKAKALFAWDDPDPQWDWDAWPVRIIIIDHNLVVVLLVVLCVVDVVPVQVLLVLLPNPDDAAVQLVVLLPRDDPSCSSCSSVCSLEDPSVVCPDPRLVRLLSVVCVVVDRPNCSVVDDSVVSNVRHHYSCSVVVSVVVNVVRVVVIGTPVVCVVVVDPPPDPDPDDWDWDWDADPVGDTDTDTDPPDDDDPVNVVVVVVVDDPDDDPDDDDDDDDDDDDDDDDDDDDDDDDPPPPPPDDD

Organism: NCBI:txid411467

Nearest PDB structures (foldseek):
  8yt8-assembly1_B  TM=4.920E-01  e=6.800E+00  Mus musculus
  8xgc-assembly1_I  TM=2.083E-01  e=5.101E+00  Saccharomyces cerevisiae
  6skl-assembly1_X  TM=1.590E-01  e=7.628E+00  Saccharomyces cerevisiae S288C